Protein 3H8K (pdb70)

CATH classification: 3.10.110.10

Foldseek 3Di:
DDPALVQLVVQVVVCVVPPDPQKDKAAPDNVDRQKMKMWGAQPPPALLHGAIWIKIWGHDPPPPLAATWIFTPAQDQAQQAARRRTGHAQQNAHDDDDCLQFDDSDRHHDNVADPVRVRVVVSVCRRPRDNRNRNPVVSVVCVVPPVVVNSVVSVVSRCVSVVD/DDPVVVVVVVVVVVVVVVVVVVVVVVVD

Organism: Homo sapiens (NCBI:txid9606)

GO terms:
  GO:1904153 negative regulation of retrograde protein transport, ER to cytosol (P, IMP)
  GO:0061631 ubiquitin conjugating enzyme activity (F, IDA)
  GO:0036503 ERAD pathway (P, IMP)
  GO:0006511 ubiquitin-dependent protein catabolic process (P, TAS)
  GO:0005829 cytosol (C, TAS)
  GO:0005515 protein binding (F, IPI)
  GO:0004842 ubiquitin-protein transferase activity (F, IDA)
  GO:0005783 endoplasmic reticulum (C, IDA)
  GO:0005811 lipid droplet (C, IDA)
  GO:0070936 protein K48-linked ubiquitination (P, IDA)
  GO:0035458 cellular response to interferon-beta (P, IMP)
  GO:0005829 cytosol (C, HDA)

Radius of gyration: 16.76 Å; Cα contacts (8 Å, |Δi|>4): 329; chains: 2; bounding box: 36×49×41 Å

Nearest PDB structures (foldseek):
  8t0s-assembly1_A  TM=9.555E-01  e=1.326E-30  Homo sapiens
  3fsh-assembly2_B  TM=9.539E-01  e=2.328E-29  Mus musculus
  2cyx-assembly1_A  TM=9.543E-01  e=8.238E-28  Homo sapiens
  6op8-assembly1_A  TM=9.574E-01  e=1.318E-23  Schizosaccharomyces pombe 972h-
  5knl-assembly1_C  TM=9.295E-01  e=5.243E-21  Schizosaccharomyces pombe 972h-

InterPro domains:
  IPR000608 Ubiquitin-conjugating (UBC), catalytic core domain [PF00179] (8-158)
  IPR000608 Ubiquitin-conjugating (UBC), catalytic core domain [PS50127] (4-164)
  IPR016135 Ubiquitin-conjugating enzyme/RWD-like [G3DSA:3.10.110.10] (2-164)
  IPR016135 Ubiquitin-conjugating enzyme/RWD-like [SSF54495] (4-163)
  IPR023313 Ubiquitin-conjugating enzyme, active site [PS00183] (78-93)
  IPR050113 Ubiquitin-conjugating enzyme E2-like [PTHR24067] (4-159)

Solvent-accessible surface area: 10340 Å² total; per-residue (Å²): 90,51,97,5,54,128,63,0,92,58,21,4,142,97,14,27,113,98,62,15,160,15,1,1,5,0,1,89,69,31,153,66,11,48,58,0,60,1,12,0,23,0,29,89,122,33,29,0,33,6,0,7,0,47,2,33,0,34,13,37,157,66,0,12,125,27,17,4,163,5,103,3,74,32,101,25,33,1,0,0,3,67,119,76,6,111,9,14,5,19,14,23,37,45,89,45,163,80,85,123,55,24,126,105,114,8,104,42,4,38,62,111,22,22,0,69,93,0,0,83,43,0,26,56,11,0,31,118,7,72,84,46,23,29,9,17,88,92,0,16,112,45,40,163,96,58,97,109,77,0,76,129,42,0,114,88,5,2,66,116,25,1,67,111,167,55,36,82,67,52,51,144,68,19,92,102,66,44,81,84,23,49,119,88,0,76,133,72,32,118,125,173

B-factor: mean 34.21, std 16.1, range [10.88, 97.34]

Secondary structure (DSSP, 8-state):
--HHHHHHHHHHHHHHHSPPTTEEEEESSTT-TTEEEEEEEPPTTSTTTT-EEEEEEE--TTTTSSPPEEEE-S----TTB-TTSBB--GGGSPS-S---S--TT-----TT--HHHHHHHHHHHHHS---SS-SSHHHHHHHHH-HHHHHHHHHHHHHHHHT-/--HHHHHHHHHHHHHHHHHHHHHHHHH-

Sequence (192 aa):
AGTALKRLMAEYKQLTLNPPEGIVAGPMNEENFFEWEALIMGPEDTCFEFGVFPAILLSFPLDYPLSPPKMRFTCEMFHPNIYPDGRVCCISSIILHAPGDDPMGYESSAERWSPVQSVEKILLSVVSMLAEPNDDESGANVDASKMWRDDREQFYKIAKQIVQKSLGLWSADERQRMLVQRKDELLQQQARKRFLNNK

Structure (mmCIF, N/CA/C/O backbone):
data_3H8K
#
_entry.id   3H8K
#
_cell.length_a   48.92
_cell.length_b   60.15
_cell.length_c   61.64
_cell.angle_alpha   90.00
_cell.angle_beta   90.00
_cell.angle_gamma   90.00
#
_symmetry.space_group_name_H-M   'P 21 21 21'
#
loop_
_entity.id
_entity.type
_entity.pdbx_description
1 polymer 'Ubiquitin-conjugating enzyme E2 G2'
2 polymer 'Autocrine motility factor receptor, isoform 2'
3 water water
#
loop_
_atom_site.group_PDB
_atom_site.id
_atom_site.type_symbol
_atom_site.label_atom_id
_atom_site.label_alt_id
_atom_site.label_comp_id
_atom_site.label_asym_id
_atom_site.label_entity_id
_atom_site.label_seq_id
_atom_site.pdbx_PDB_ins_code
_atom_site.Cartn_x
_atom_site.Cartn_y
_atom_site.Cartn_z
_atom_site.occupancy
_atom_site.B_iso_or_equiv
_atom_site.auth_seq_id
_atom_site.auth_comp_id
_atom_site.auth_asym_id
_atom_site.auth_atom_id
_atom_site.pdbx_PDB_model_num
ATOM 1 N N . ALA A 1 1 ? 7.847 -14.725 -23.528 1.00 50.24 2 ALA A N 1
ATOM 2 C CA . ALA A 1 1 ? 8.906 -14.342 -22.601 1.00 43.57 2 ALA A CA 1
ATOM 3 C C . ALA A 1 1 ? 9.050 -15.366 -21.479 1.00 43.45 2 ALA A C 1
ATOM 4 O O . ALA A 1 1 ? 8.056 -15.874 -20.954 1.00 40.02 2 ALA A O 1
ATOM 6 N N . GLY A 1 2 ? 10.292 -15.667 -21.115 1.00 42.54 3 GLY A N 1
ATOM 7 C CA . GLY A 1 2 ? 10.551 -16.579 -20.015 1.00 43.49 3 GLY A CA 1
ATOM 8 C C . GLY A 1 2 ? 10.099 -15.998 -18.689 1.00 33.45 3 GLY A C 1
ATOM 9 O O . GLY A 1 2 ? 9.678 -14.843 -18.614 1.00 28.21 3 GLY A O 1
ATOM 10 N N . THR A 1 3 ? 10.182 -16.801 -17.634 1.00 37.36 4 THR A N 1
ATOM 11 C CA . THR A 1 3 ? 9.787 -16.345 -16.309 1.00 36.27 4 THR A CA 1
ATOM 12 C C . THR A 1 3 ? 10.612 -15.128 -15.894 1.00 28.40 4 THR A C 1
ATOM 13 O O . THR A 1 3 ? 10.074 -14.151 -15.363 1.00 30.96 4 THR A O 1
ATOM 17 N N . ALA A 1 4 ? 11.916 -15.187 -16.158 1.00 24.48 5 ALA A N 1
ATOM 18 C CA . ALA A 1 4 ? 12.837 -14.119 -15.774 1.00 25.30 5 ALA A CA 1
ATOM 19 C C . ALA A 1 4 ? 12.443 -12.781 -16.383 1.00 21.70 5 ALA A C 1
ATOM 20 O O . ALA A 1 4 ? 12.337 -11.780 -15.676 1.00 24.57 5 ALA A O 1
ATOM 22 N N . LEU A 1 5 ? 12.224 -12.771 -17.699 1.00 28.26 6 LEU A N 1
ATOM 23 C CA . LEU A 1 5 ? 11.851 -11.555 -18.413 1.00 25.84 6 LEU A CA 1
ATOM 24 C C . LEU A 1 5 ? 10.558 -10.971 -17.852 1.00 30.32 6 LEU A C 1
ATOM 25 O O . LEU A 1 5 ? 10.468 -9.769 -17.589 1.00 22.86 6 LEU A O 1
ATOM 30 N N . LYS A 1 6 ? 9.566 -11.835 -17.659 1.00 30.72 7 LYS A N 1
ATOM 31 C CA . LYS A 1 6 ? 8.282 -11.422 -17.104 1.00 31.29 7 LYS A CA 1
ATOM 32 C C . LYS A 1 6 ? 8.461 -10.718 -15.760 1.00 22.72 7 LYS A C 1
ATOM 33 O O . LYS A 1 6 ? 7.993 -9.595 -15.570 1.00 24.80 7 LYS A O 1
ATOM 39 N N . ARG A 1 7 ? 9.147 -11.374 -14.832 1.00 27.51 8 ARG A N 1
ATOM 40 C CA . ARG A 1 7 ? 9.350 -10.803 -13.507 1.00 24.93 8 ARG A CA 1
ATOM 41 C C . ARG A 1 7 ? 10.085 -9.466 -13.561 1.00 21.77 8 ARG A C 1
ATOM 42 O O . ARG A 1 7 ? 9.738 -8.529 -12.847 1.00 24.42 8 ARG A O 1
ATOM 50 N N . LEU A 1 8 ? 11.111 -9.392 -14.397 1.00 18.70 9 LEU A N 1
ATOM 51 C CA . LEU A 1 8 ? 11.956 -8.201 -14.478 1.00 18.38 9 LEU A CA 1
ATOM 52 C C . LEU A 1 8 ? 11.243 -6.997 -15.093 1.00 26.43 9 LEU A C 1
ATOM 53 O O . LEU A 1 8 ? 11.432 -5.866 -14.644 1.00 24.90 9 LEU A O 1
ATOM 58 N N . MET A 1 9 ? 10.416 -7.238 -16.110 1.00 18.20 10 MET A N 1
ATOM 59 C CA . MET A 1 9 ? 9.576 -6.187 -16.658 1.00 20.83 10 MET A CA 1
ATOM 60 C C . MET A 1 9 ? 8.569 -5.717 -15.609 1.00 21.93 10 MET A C 1
ATOM 61 O O . MET A 1 9 ? 8.315 -4.520 -15.471 1.00 23.61 10 MET A O 1
ATOM 66 N N . ALA A 1 10 ? 8.001 -6.666 -14.869 1.00 24.18 11 ALA A N 1
ATOM 67 C CA . ALA A 1 10 ? 7.047 -6.342 -13.816 1.00 27.94 11 ALA A CA 1
ATOM 68 C C . ALA A 1 10 ? 7.700 -5.456 -12.759 1.00 33.88 11 ALA A C 1
ATOM 69 O O . ALA A 1 10 ? 7.146 -4.431 -12.376 1.00 29.69 11 ALA A O 1
ATOM 71 N N . GLU A 1 11 ? 8.879 -5.855 -12.294 1.00 32.50 12 GLU A N 1
ATOM 72 C CA . GLU A 1 11 ? 9.587 -5.075 -11.281 1.00 28.14 12 GLU A CA 1
ATOM 73 C C . GLU A 1 11 ? 9.899 -3.673 -11.773 1.00 24.70 12 GLU A C 1
ATOM 74 O O . GLU A 1 11 ? 9.678 -2.694 -11.058 1.00 31.65 12 GLU A O 1
ATOM 80 N N . TYR A 1 12 ? 10.409 -3.570 -12.995 1.00 21.58 13 TYR A N 1
ATOM 81 C CA . TYR A 1 12 ? 10.766 -2.275 -13.560 1.00 22.89 13 TYR A CA 1
ATOM 82 C C . TYR A 1 12 ? 9.559 -1.353 -13.690 1.00 34.38 13 TYR A C 1
ATOM 83 O O . TYR A 1 12 ? 9.646 -0.171 -13.377 1.00 28.83 13 TYR A O 1
ATOM 92 N N . LYS A 1 13 ? 8.431 -1.894 -14.137 1.00 36.60 14 LYS A N 1
ATOM 93 C CA . LYS A 1 13 ? 7.216 -1.094 -14.225 1.00 37.94 14 LYS A CA 1
ATOM 94 C C . LYS A 1 13 ? 6.889 -0.463 -12.870 1.00 32.91 14 LYS A C 1
ATOM 95 O O . LYS A 1 13 ? 6.619 0.740 -12.776 1.00 32.93 14 LYS A O 1
ATOM 101 N N . GLN A 1 14 ? 6.926 -1.272 -11.818 1.00 31.93 15 GLN A N 1
ATOM 102 C CA . GLN A 1 14 ? 6.625 -0.766 -10.488 1.00 39.17 15 GLN A CA 1
ATOM 103 C C . GLN A 1 14 ? 7.612 0.325 -10.066 1.00 35.88 15 GLN A C 1
ATOM 104 O O . GLN A 1 14 ? 7.235 1.280 -9.386 1.00 33.27 15 GLN A O 1
ATOM 110 N N . LEU A 1 15 ? 8.868 0.183 -10.483 1.00 34.47 16 LEU A N 1
ATOM 111 C CA . LEU A 1 15 ? 9.901 1.166 -10.162 1.00 32.25 16 LEU A CA 1
ATOM 112 C C . LEU A 1 15 ? 9.704 2.485 -10.904 1.00 32.30 16 LEU A C 1
ATOM 113 O O . LEU A 1 15 ? 9.958 3.558 -10.359 1.00 32.89 16 LEU A O 1
ATOM 118 N N . THR A 1 16 ? 9.267 2.410 -12.154 1.00 31.49 17 THR A N 1
ATOM 119 C CA . THR A 1 16 ? 9.051 3.619 -12.936 1.00 38.25 17 THR A CA 1
ATOM 120 C C . THR A 1 16 ? 7.779 4.307 -12.450 1.00 38.04 17 THR A C 1
ATOM 121 O O . THR A 1 16 ? 7.701 5.536 -12.401 1.00 38.30 17 THR A O 1
ATOM 125 N N . LEU A 1 17 ? 6.793 3.497 -12.076 1.00 40.76 18 LEU A N 1
ATOM 126 C CA . LEU A 1 17 ? 5.510 4.002 -11.597 1.00 47.50 18 LEU A CA 1
ATOM 127 C C . LEU A 1 17 ? 5.643 4.725 -10.267 1.00 39.73 18 LEU A C 1
ATOM 128 O O . LEU A 1 17 ? 5.082 5.803 -10.083 1.00 46.39 18 LEU A O 1
ATOM 133 N N . ASN A 1 18 ? 6.374 4.119 -9.336 1.00 44.70 19 ASN A N 1
ATOM 134 C CA . ASN A 1 18 ? 6.532 4.677 -8.000 1.00 44.89 19 ASN A CA 1
ATOM 135 C C . ASN A 1 18 ? 7.998 4.718 -7.586 1.00 42.51 19 ASN A C 1
ATOM 136 O O . ASN A 1 18 ? 8.438 3.921 -6.756 1.00 34.20 19 ASN A O 1
ATOM 141 N N . PRO A 1 19 ? 8.757 5.663 -8.161 1.00 38.46 20 PRO A N 1
ATOM 142 C CA . PRO A 1 19 ? 10.208 5.752 -7.973 1.00 39.30 20 PRO A CA 1
ATOM 143 C C . PRO A 1 19 ? 10.586 5.826 -6.500 1.00 44.04 20 PRO A C 1
ATOM 144 O O . PRO A 1 19 ? 10.062 6.672 -5.778 1.00 45.70 20 PRO A O 1
ATOM 148 N N . PRO A 1 20 ? 11.481 4.936 -6.052 1.00 41.63 21 PRO A N 1
ATOM 149 C CA . PRO A 1 20 ? 11.964 4.959 -4.667 1.00 31.96 21 PRO A CA 1
ATOM 150 C C . PRO A 1 20 ? 12.924 6.121 -4.428 1.00 28.39 21 PRO A C 1
ATOM 151 O O . PRO A 1 20 ? 13.751 6.430 -5.284 1.00 28.04 21 PRO A O 1
ATOM 155 N N . GLU A 1 21 ? 12.809 6.759 -3.270 1.00 32.67 22 GLU A N 1
ATOM 156 C CA . GLU A 1 21 ? 13.661 7.887 -2.914 1.00 33.78 22 GLU A CA 1
ATOM 157 C C . GLU A 1 21 ? 15.129 7.474 -2.788 1.00 25.56 22 GLU A C 1
ATOM 158 O O . GLU A 1 21 ? 15.458 6.526 -2.077 1.00 29.21 22 GLU A O 1
ATOM 164 N N . GLY A 1 22 ? 16.002 8.182 -3.500 1.00 25.85 23 GLY A N 1
ATOM 165 C CA . GLY A 1 22 ? 17.434 7.966 -3.403 1.00 24.17 23 GLY A CA 1
ATOM 166 C C . GLY A 1 22 ? 17.947 6.763 -4.174 1.00 25.00 23 GLY A C 1
ATOM 167 O O . GLY A 1 22 ? 19.124 6.429 -4.086 1.00 21.67 23 GLY A O 1
ATOM 168 N N . ILE A 1 23 ? 17.064 6.116 -4.929 1.00 20.11 24 ILE A N 1
ATOM 169 C CA . ILE A 1 23 ? 17.422 4.920 -5.693 1.00 18.57 24 ILE A CA 1
ATOM 170 C C . ILE A 1 23 ? 16.862 5.011 -7.124 1.00 21.89 24 ILE A C 1
ATOM 171 O O . ILE A 1 23 ? 15.663 5.235 -7.312 1.00 24.67 24 ILE A O 1
ATOM 176 N N . VAL A 1 24 ? 17.738 4.861 -8.118 1.00 19.17 25 VAL A N 1
ATOM 177 C CA . VAL A 1 24 ? 17.338 4.842 -9.532 1.00 21.27 25 VAL A CA 1
ATOM 178 C C . VAL A 1 24 ? 17.897 3.576 -10.169 1.00 25.25 25 VAL A C 1
ATOM 179 O O . VAL A 1 24 ? 19.103 3.336 -10.114 1.00 28.92 25 VAL A O 1
ATOM 183 N N . ALA A 1 25 ? 17.031 2.759 -10.763 1.00 17.50 26 ALA A N 1
ATOM 184 C CA . ALA A 1 25 ? 17.472 1.477 -11.298 1.00 14.40 26 ALA A CA 1
ATOM 185 C C . ALA A 1 25 ? 16.633 1.050 -12.489 1.00 18.42 26 ALA A C 1
ATOM 186 O O . ALA A 1 25 ? 15.422 1.248 -12.500 1.00 22.11 26 ALA A O 1
ATOM 188 N N . GLY A 1 26 ? 17.287 0.472 -13.490 1.00 21.39 27 GLY A N 1
ATOM 189 C CA . GLY A 1 26 ? 16.585 -0.075 -14.640 1.00 18.79 27 GLY A CA 1
ATOM 190 C C . GLY A 1 26 ? 17.526 -0.618 -15.693 1.00 19.99 27 GLY A C 1
ATOM 191 O O . GLY A 1 26 ? 18.733 -0.406 -15.612 1.00 20.18 27 GLY A O 1
ATOM 192 N N . PRO A 1 27 ? 16.974 -1.310 -16.711 1.00 18.26 28 PRO A N 1
ATOM 193 C CA . PRO A 1 27 ? 17.806 -1.867 -17.783 1.00 15.53 28 PRO A CA 1
ATOM 194 C C . PRO A 1 27 ? 18.543 -0.759 -18.511 1.00 28.27 28 PRO A C 1
ATOM 195 O O . PRO A 1 27 ? 17.948 0.285 -18.767 1.00 26.89 28 PRO A O 1
ATOM 199 N N . MET A 1 28 ? 19.809 -0.974 -18.843 1.00 33.51 29 MET A N 1
ATOM 200 C CA . MET A 1 28 ? 20.527 -0.010 -19.665 1.00 42.15 29 MET A CA 1
ATOM 201 C C . MET A 1 28 ? 19.821 0.123 -21.018 1.00 49.05 29 MET A C 1
ATOM 202 O O . MET A 1 28 ? 19.687 1.220 -21.559 1.00 54.91 29 MET A O 1
ATOM 207 N N . ASN A 1 29 ? 19.355 -1.008 -21.543 1.00 32.68 30 ASN A N 1
ATOM 208 C CA . ASN A 1 29 ? 18.623 -1.052 -22.802 1.00 24.21 30 ASN A CA 1
ATOM 209 C C . ASN A 1 29 ? 17.548 -2.129 -22.696 1.00 24.00 30 ASN A C 1
ATOM 210 O O . ASN A 1 29 ? 17.838 -3.259 -22.295 1.00 22.91 30 ASN A O 1
ATOM 215 N N . GLU A 1 30 ? 16.309 -1.786 -23.038 1.00 21.88 31 GLU A N 1
ATOM 216 C CA . GLU A 1 30 ? 15.194 -2.720 -22.861 1.00 29.80 31 GLU A CA 1
ATOM 217 C C . GLU A 1 30 ? 15.218 -3.948 -23.781 1.00 26.65 31 GLU A C 1
ATOM 218 O O . GLU A 1 30 ? 14.397 -4.855 -23.635 1.00 26.23 31 GLU A O 1
ATOM 224 N N . GLU A 1 31 ? 16.173 -3.994 -24.706 1.00 22.61 32 GLU A N 1
ATOM 225 C CA . GLU A 1 31 ? 16.361 -5.193 -25.512 1.00 23.78 32 GLU A CA 1
ATOM 226 C C . GLU A 1 31 ? 17.078 -6.278 -24.706 1.00 25.94 32 GLU A C 1
ATOM 227 O O . GLU A 1 31 ? 17.154 -7.426 -25.134 1.00 23.98 32 GLU A O 1
ATOM 233 N N . ASN A 1 32 ? 17.608 -5.905 -23.543 1.00 24.63 33 ASN A N 1
ATOM 234 C CA . ASN A 1 32 ? 18.240 -6.876 -22.649 1.00 24.76 33 ASN A CA 1
ATOM 235 C C . ASN A 1 32 ? 17.902 -6.575 -21.187 1.00 17.50 33 ASN A C 1
ATOM 236 O O . ASN A 1 32 ? 18.638 -5.861 -20.506 1.00 20.73 33 ASN A O 1
ATOM 241 N N . PHE A 1 33 ? 16.788 -7.114 -20.700 1.00 20.61 34 PHE A N 1
ATOM 242 C CA . PHE A 1 33 ? 16.390 -6.881 -19.312 1.00 26.90 34 PHE A CA 1
ATOM 243 C C . PHE A 1 33 ? 17.304 -7.555 -18.282 1.00 20.88 34 PHE A C 1
ATOM 244 O O . PHE A 1 33 ? 17.091 -7.408 -17.089 1.00 17.96 34 PHE A O 1
ATOM 252 N N . PHE A 1 34 ? 18.320 -8.282 -18.739 1.00 17.69 35 PHE A N 1
ATOM 253 C CA . PHE A 1 34 ? 19.190 -9.016 -17.814 1.00 16.44 35 PHE A CA 1
ATOM 254 C C . PHE A 1 34 ? 20.383 -8.195 -17.311 1.00 17.44 35 PHE A C 1
ATOM 255 O O . PHE A 1 34 ? 21.152 -8.652 -16.459 1.00 18.06 35 PHE A O 1
ATOM 263 N N . GLU A 1 35 ? 20.526 -6.977 -17.831 1.00 15.84 36 GLU A N 1
ATOM 264 C CA . GLU A 1 35 ? 21.608 -6.091 -17.405 1.00 15.56 36 GLU A CA 1
ATOM 265 C C . GLU A 1 35 ? 21.074 -4.723 -17.000 1.00 16.81 36 GLU A C 1
ATOM 266 O O . GLU A 1 35 ? 20.632 -3.941 -17.857 1.00 19.53 36 GLU A O 1
ATOM 272 N N . TRP A 1 36 ? 21.123 -4.424 -15.705 1.00 17.30 37 TRP A N 1
ATOM 273 C CA . TRP A 1 36 ? 20.654 -3.133 -15.212 1.00 20.54 37 TRP A CA 1
ATOM 274 C C . TRP A 1 36 ? 21.788 -2.267 -14.694 1.00 21.41 37 TRP A C 1
ATOM 275 O O . TRP A 1 36 ? 22.831 -2.773 -14.257 1.00 18.82 37 TRP A O 1
ATOM 286 N N . GLU A 1 37 ? 21.559 -0.961 -14.724 1.00 17.77 38 GLU A N 1
ATOM 287 C CA . GLU A 1 37 ? 22.393 -0.009 -13.995 1.00 17.94 38 GLU A CA 1
ATOM 288 C C . GLU A 1 37 ? 21.584 0.531 -12.831 1.00 18.33 38 GLU A C 1
ATOM 289 O O . GLU A 1 37 ? 20.401 0.825 -12.979 1.00 25.09 38 GLU A O 1
ATOM 295 N N . ALA A 1 38 ? 22.220 0.673 -11.675 1.00 16.12 39 ALA A N 1
ATOM 296 C CA . ALA A 1 38 ? 21.555 1.269 -10.527 1.00 18.46 39 ALA A CA 1
ATOM 297 C C . ALA A 1 3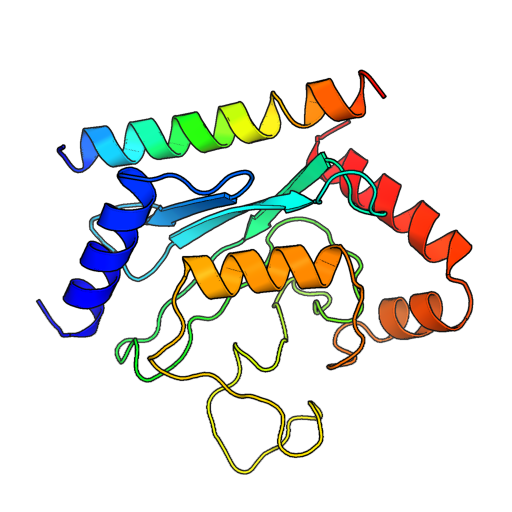8 ? 22.401 2.386 -9.931 1.00 21.65 39 ALA A C 1
ATOM 298 O O . ALA A 1 38 ? 23.627 2.340 -9.985 1.00 25.60 39 ALA A O 1
ATOM 300 N N . LEU A 1 39 ? 21.721 3.378 -9.368 1.00 14.20 40 LEU A N 1
ATOM 301 C CA . LEU A 1 39 ? 22.349 4.504 -8.691 1.00 19.38 40 LEU A CA 1
ATOM 302 C C . LEU A 1 39 ? 21.705 4.623 -7.331 1.00 19.82 40 LEU A C 1
ATOM 303 O O . LEU A 1 39 ? 20.480 4.671 -7.221 1.00 22.72 40 LEU A O 1
ATOM 308 N N . ILE A 1 40 ? 22.520 4.660 -6.284 1.00 21.20 41 ILE A N 1
ATOM 309 C CA . ILE A 1 40 ? 21.985 4.831 -4.952 1.00 18.56 41 ILE A CA 1
ATOM 310 C C . ILE A 1 40 ? 22.725 5.965 -4.237 1.00 19.59 41 ILE A C 1
ATOM 311 O O . ILE A 1 40 ? 23.931 6.156 -4.425 1.00 21.63 41 ILE A O 1
ATOM 316 N N . MET A 1 41 ? 21.989 6.732 -3.445 1.00 19.15 42 MET A N 1
ATOM 317 C CA . MET A 1 41 ? 22.603 7.809 -2.683 1.00 20.15 42 MET A CA 1
ATOM 318 C C . MET A 1 41 ? 22.824 7.387 -1.240 1.00 27.14 42 MET A C 1
ATOM 319 O O . MET A 1 41 ? 21.937 6.810 -0.606 1.00 26.78 42 MET A O 1
ATOM 324 N N . GLY A 1 42 ? 24.015 7.659 -0.724 1.00 27.11 43 GLY A N 1
ATOM 325 C CA . GLY A 1 42 ? 24.278 7.425 0.683 1.00 22.32 43 GLY A CA 1
ATOM 326 C C . GLY A 1 42 ? 23.292 8.225 1.519 1.00 23.63 43 GLY A C 1
ATOM 327 O O . GLY A 1 42 ? 23.100 9.417 1.285 1.00 25.15 43 GLY A O 1
ATOM 328 N N . PRO A 1 43 ? 22.660 7.572 2.503 1.00 22.31 44 PRO A N 1
ATOM 329 C CA . PRO A 1 43 ? 21.612 8.209 3.310 1.00 30.69 44 PRO A CA 1
ATOM 330 C C . PRO A 1 43 ? 22.139 9.374 4.147 1.00 30.00 44 PRO A C 1
ATOM 331 O O . PRO A 1 43 ? 23.237 9.286 4.699 1.00 27.38 44 PRO A O 1
ATOM 335 N N . GLU A 1 44 ? 21.345 10.436 4.237 1.00 22.23 45 GLU A N 1
ATOM 336 C CA . GLU A 1 44 ? 21.661 11.598 5.055 1.00 38.42 45 GLU A CA 1
ATOM 337 C C . GLU A 1 44 ? 21.967 11.211 6.501 1.00 30.85 45 GLU A C 1
ATOM 338 O O . GLU A 1 44 ? 21.395 10.259 7.035 1.00 30.36 45 GLU A O 1
ATOM 344 N N . ASP A 1 45 ? 22.878 11.957 7.117 1.00 29.05 46 ASP A N 1
ATOM 345 C CA . ASP A 1 45 ? 23.230 11.774 8.525 1.00 32.21 46 ASP A CA 1
ATOM 346 C C . ASP A 1 45 ? 23.965 10.460 8.797 1.00 36.63 46 ASP A C 1
ATOM 347 O O . ASP A 1 45 ? 23.968 9.962 9.918 1.00 26.84 46 ASP A O 1
ATOM 352 N N . THR A 1 46 ? 24.584 9.901 7.762 1.00 25.77 47 THR A N 1
ATOM 353 C CA . THR A 1 46 ? 25.444 8.739 7.924 1.00 25.54 47 THR A CA 1
ATOM 354 C C . THR A 1 46 ? 26.781 9.118 7.315 1.00 24.59 47 THR A C 1
ATOM 355 O O . THR A 1 46 ? 26.894 10.183 6.701 1.00 23.19 47 THR A O 1
ATOM 359 N N . CYS A 1 47 ? 27.795 8.273 7.471 1.00 24.68 48 CYS A N 1
ATOM 360 C CA . CYS A 1 47 ? 29.130 8.657 7.006 1.00 35.45 48 CYS A CA 1
ATOM 361 C C . CYS A 1 47 ? 29.277 8.709 5.479 1.00 22.35 48 CYS A C 1
ATOM 362 O O . CYS A 1 47 ? 30.207 9.327 4.967 1.00 23.01 48 CYS A O 1
ATOM 365 N N . PHE A 1 48 ? 28.361 8.062 4.763 1.00 19.68 49 PHE A N 1
ATOM 366 C CA . PHE A 1 48 ? 28.363 8.115 3.301 1.00 22.59 49 PHE A CA 1
ATOM 367 C C . PHE A 1 48 ? 27.314 9.083 2.754 1.00 25.99 49 PHE A C 1
ATOM 368 O O . PHE A 1 48 ? 26.954 9.004 1.572 1.00 20.18 49 PHE A O 1
ATOM 376 N N . GLU A 1 49 ? 26.830 9.996 3.600 1.00 19.67 50 GLU A N 1
ATOM 377 C CA . GLU A 1 49 ? 25.752 10.903 3.191 1.00 21.60 50 GLU A CA 1
ATOM 378 C C . GLU A 1 49 ? 26.041 11.672 1.894 1.00 21.71 50 GLU A C 1
ATOM 379 O O . GLU A 1 49 ? 27.083 12.309 1.755 1.00 19.73 50 GLU A O 1
ATOM 385 N N . PHE A 1 50 ? 25.106 11.575 0.950 1.00 19.37 51 PHE A N 1
ATOM 386 C CA . PHE A 1 50 ? 25.139 12.298 -0.334 1.00 23.44 51 PHE A CA 1
ATOM 387 C C . PHE A 1 50 ? 26.098 11.757 -1.384 1.00 23.42 51 PHE A C 1
ATOM 388 O O . PHE A 1 50 ? 26.234 12.345 -2.466 1.00 21.26 51 PHE A O 1
ATOM 396 N N . GLY A 1 51 ? 26.763 10.646 -1.080 1.00 21.06 52 GLY A N 1
ATOM 397 C CA . GLY A 1 51 ? 27.552 9.983 -2.098 1.00 19.61 52 GLY A CA 1
ATOM 398 C C . GLY A 1 51 ? 26.568 9.462 -3.129 1.00 15.91 52 GLY A C 1
ATOM 399 O O . GLY A 1 51 ? 25.409 9.228 -2.796 1.00 20.32 52 GLY A O 1
ATOM 400 N N . VAL A 1 52 ? 27.010 9.307 -4.370 1.00 15.80 53 VAL A N 1
ATOM 401 C CA . VAL A 1 52 ? 26.152 8.766 -5.438 1.00 14.23 53 VAL A CA 1
ATOM 402 C C . VAL A 1 52 ? 26.893 7.634 -6.101 1.00 12.80 53 VAL A C 1
ATOM 403 O O . VAL A 1 52 ? 27.908 7.850 -6.771 1.00 16.62 53 VAL A O 1
ATOM 407 N N . PHE A 1 53 ? 26.387 6.415 -5.918 1.00 16.25 54 PHE A N 1
ATOM 408 C CA . PHE A 1 53 ? 27.183 5.230 -6.182 1.00 11.53 54 PHE A CA 1
ATOM 409 C C . PHE A 1 53 ? 26.544 4.325 -7.217 1.00 14.54 54 PHE A C 1
ATOM 410 O O . PHE A 1 53 ? 25.521 3.701 -6.942 1.00 14.59 54 PHE A O 1
ATOM 418 N N . PRO A 1 54 ? 27.161 4.255 -8.404 1.00 19.20 55 PRO A N 1
ATOM 419 C CA . PRO A 1 54 ? 26.663 3.479 -9.549 1.00 16.32 55 PRO A CA 1
ATOM 420 C C . PRO A 1 54 ? 27.066 2.020 -9.452 1.00 18.77 55 PRO A C 1
ATOM 421 O O . PRO A 1 54 ? 28.170 1.710 -9.006 1.00 15.53 55 PRO A O 1
ATOM 425 N N . ALA A 1 55 ? 26.180 1.135 -9.899 1.00 17.65 56 ALA A N 1
ATOM 426 C CA . ALA A 1 55 ? 26.425 -0.298 -9.821 1.00 15.30 56 ALA A CA 1
ATOM 427 C C . ALA A 1 55 ? 25.788 -0.940 -11.031 1.00 15.22 56 ALA A C 1
ATOM 428 O O . ALA A 1 55 ? 24.848 -0.386 -11.607 1.00 17.32 56 ALA A O 1
ATOM 430 N N . ILE A 1 56 ? 26.329 -2.084 -11.433 1.00 15.90 57 ILE A N 1
ATOM 431 C CA . ILE A 1 56 ? 25.722 -2.902 -12.468 1.00 15.26 57 ILE A CA 1
ATOM 432 C C . ILE A 1 56 ? 25.065 -4.099 -11.805 1.00 15.32 57 ILE A C 1
ATOM 433 O O . ILE A 1 56 ? 25.645 -4.714 -10.901 1.00 18.33 57 ILE A O 1
ATOM 438 N N . LEU A 1 57 ? 23.846 -4.407 -12.225 1.00 14.24 58 LEU A N 1
ATOM 439 C CA A LEU A 1 57 ? 23.197 -5.633 -11.781 0.56 15.40 58 LEU A CA 1
ATOM 440 C CA B LEU A 1 57 ? 23.160 -5.616 -11.783 0.44 16.69 58 LEU A CA 1
ATOM 441 C C . LEU A 1 57 ? 23.004 -6.566 -12.963 1.00 17.81 58 LEU A C 1
ATOM 442 O O . LEU A 1 57 ? 22.391 -6.201 -13.969 1.00 19.38 58 LEU A O 1
ATOM 451 N N . SER A 1 58 ? 23.550 -7.770 -12.832 1.00 16.82 59 SER A N 1
ATOM 452 C CA . SER A 1 58 ? 23.456 -8.790 -13.869 1.00 17.18 59 S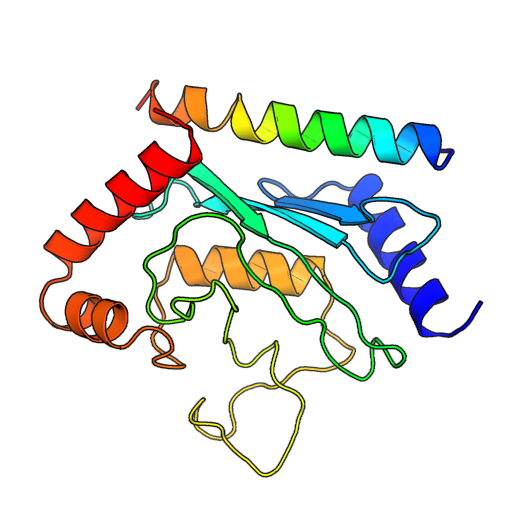ER A CA 1
ATOM 453 C C . SER A 1 58 ? 22.597 -9.943 -13.364 1.00 18.08 59 SER A C 1
ATOM 454 O O . SER A 1 58 ? 22.918 -10.572 -12.352 1.00 21.86 59 SER A O 1
ATOM 457 N N . PHE A 1 59 ? 21.500 -10.217 -14.064 1.00 13.53 60 PHE A N 1
ATOM 458 C CA . PHE A 1 59 ? 20.525 -11.199 -13.597 1.00 17.29 60 PHE A CA 1
ATOM 459 C C . PHE A 1 59 ? 20.732 -12.551 -14.270 1.00 18.89 60 PHE A C 1
ATOM 460 O O . PHE A 1 59 ? 21.067 -12.616 -15.456 1.00 18.21 60 PHE A O 1
ATOM 468 N N . PRO A 1 60 ? 20.541 -13.633 -13.507 1.00 17.58 61 PRO A N 1
ATOM 469 C CA . PRO A 1 60 ? 20.699 -15.001 -14.012 1.00 18.37 61 PRO A CA 1
ATOM 470 C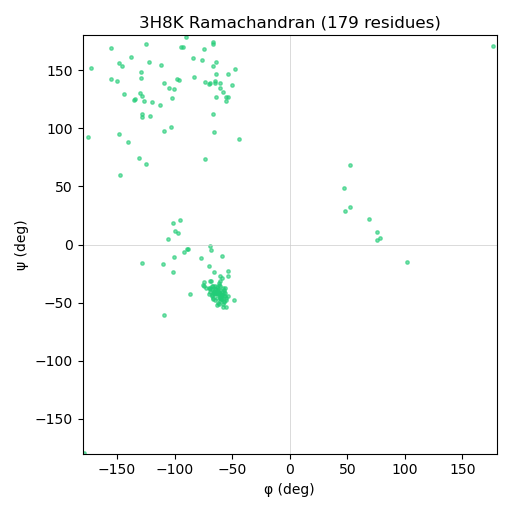 C . PRO A 1 60 ? 19.494 -15.378 -14.857 1.00 18.81 61 PRO A C 1
ATOM 471 O O . PRO A 1 60 ? 18.428 -14.781 -14.707 1.00 16.86 61 PRO A O 1
ATOM 475 N N . LEU A 1 61 ? 19.652 -16.372 -1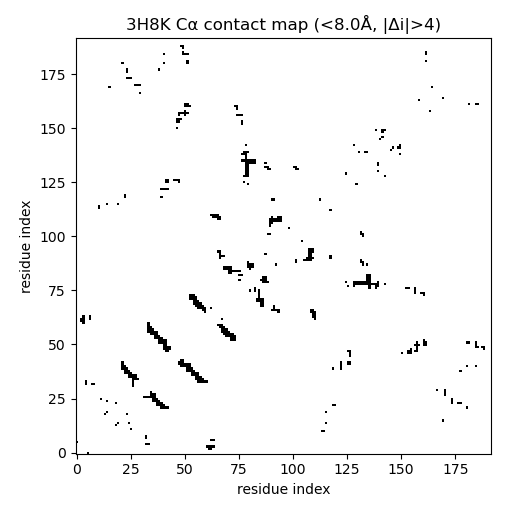5.721 1.00 19.54 62 LEU A N 1
ATOM 476 C CA . LEU A 1 61 ? 18.557 -16.800 -16.583 1.00 22.49 62 LEU A CA 1
ATOM 477 C C . LEU A 1 61 ? 17.360 -17.296 -15.772 1.00 21.86 62 LEU A C 1
ATOM 478 O O . LEU A 1 61 ? 16.217 -17.210 -16.223 1.00 26.05 62 LEU A O 1
ATOM 483 N N . ASP A 1 62 ? 17.619 -17.796 -14.568 1.00 17.37 63 ASP A N 1
ATOM 484 C CA . ASP A 1 62 ? 16.557 -18.400 -13.765 1.00 20.18 63 ASP A CA 1
ATOM 485 C C . ASP A 1 62 ? 15.926 -17.470 -12.722 1.00 26.16 63 ASP A C 1
ATOM 486 O O . ASP A 1 62 ? 15.162 -17.921 -11.877 1.00 25.51 63 ASP A O 1
ATOM 491 N N . TYR A 1 63 ? 16.244 -16.180 -12.788 1.00 24.50 64 TYR A N 1
ATOM 492 C CA . TYR A 1 63 ? 15.639 -15.184 -11.901 1.00 21.83 64 TYR A CA 1
ATOM 493 C C . TYR A 1 63 ? 14.124 -15.343 -11.936 1.00 23.70 64 TYR A C 1
ATOM 494 O O . TYR A 1 63 ? 13.548 -15.515 -13.010 1.00 25.74 64 TYR A O 1
ATOM 503 N N . PRO A 1 64 ? 13.457 -15.266 -10.768 1.00 27.57 65 PRO A N 1
ATOM 504 C CA . PRO A 1 64 ? 13.960 -14.883 -9.442 1.00 23.99 65 PRO A CA 1
ATOM 505 C C . PRO A 1 64 ? 14.374 -16.043 -8.530 1.00 28.29 65 PRO A C 1
ATOM 506 O O . PRO A 1 64 ? 14.419 -15.852 -7.304 1.00 25.94 65 PRO A O 1
ATOM 510 N N . LEU A 1 65 ? 14.661 -17.213 -9.097 1.00 27.18 66 LEU A N 1
ATOM 511 C CA . LEU A 1 65 ? 15.099 -18.356 -8.302 1.00 27.47 66 LEU A CA 1
ATOM 512 C C . LEU A 1 65 ? 16.494 -18.122 -7.743 1.00 35.40 66 LEU A C 1
ATOM 513 O O . LEU A 1 65 ? 16.838 -18.607 -6.664 1.00 36.49 66 LEU A O 1
ATOM 518 N N . SER A 1 66 ? 17.298 -17.384 -8.493 1.00 26.71 67 SER A N 1
ATOM 519 C CA . SER A 1 66 ? 18.648 -17.048 -8.072 1.00 23.93 67 SER A CA 1
ATOM 520 C C . SER A 1 66 ? 18.762 -15.527 -8.055 1.00 19.22 67 SER A C 1
ATOM 521 O O . SER A 1 66 ? 17.989 -14.845 -8.722 1.00 19.96 67 SER A O 1
ATOM 524 N N . PRO A 1 67 ? 19.718 -14.993 -7.280 1.00 24.83 68 PRO A N 1
ATOM 525 C CA . PRO A 1 67 ? 19.880 -13.545 -7.119 1.00 21.38 68 PRO A CA 1
ATOM 526 C C . PRO A 1 67 ? 20.700 -12.961 -8.256 1.00 18.13 68 PRO A C 1
ATOM 527 O O . PRO A 1 67 ? 21.439 -13.707 -8.901 1.00 21.24 68 PRO A O 1
ATOM 531 N N . PRO A 1 68 ? 20.599 -11.643 -8.484 1.00 20.48 69 PRO A N 1
ATOM 532 C CA . PRO A 1 68 ? 21.485 -11.004 -9.453 1.00 19.25 69 PRO A CA 1
ATOM 533 C C . PRO A 1 68 ? 22.870 -10.890 -8.852 1.00 19.92 69 PRO A C 1
ATOM 534 O O . PRO A 1 68 ? 23.043 -11.126 -7.649 1.00 20.42 69 PRO A O 1
ATOM 538 N N . LYS A 1 69 ? 23.848 -10.559 -9.685 1.00 17.86 70 LYS A N 1
ATOM 539 C CA . LYS A 1 69 ? 25.151 -10.142 -9.200 1.00 19.41 70 LYS A CA 1
ATOM 540 C C . LYS A 1 69 ? 25.088 -8.625 -9.208 1.00 19.05 70 LYS A C 1
ATOM 541 O O . LYS A 1 69 ? 24.513 -8.034 -10.115 1.00 21.11 70 LYS A O 1
ATOM 547 N N . MET A 1 70 ? 25.670 -7.991 -8.205 1.00 13.86 71 MET A N 1
ATOM 548 C CA . MET A 1 70 ? 25.713 -6.540 -8.182 1.00 15.28 71 MET A CA 1
ATOM 549 C C . MET A 1 70 ? 27.129 -6.084 -7.920 1.00 18.17 71 MET A C 1
ATOM 550 O O . MET A 1 70 ? 27.779 -6.566 -6.983 1.00 21.85 71 MET A O 1
ATOM 555 N N . ARG A 1 71 ? 27.606 -5.160 -8.752 1.00 16.79 72 ARG A N 1
ATOM 556 C CA . ARG A 1 71 ? 28.961 -4.647 -8.615 1.00 26.06 72 ARG A CA 1
ATOM 557 C C . ARG A 1 71 ? 28.981 -3.121 -8.749 1.00 17.66 72 ARG A C 1
ATOM 558 O O . ARG A 1 71 ? 28.529 -2.580 -9.758 1.00 15.46 72 ARG A O 1
ATOM 566 N N . PHE A 1 72 ? 29.516 -2.432 -7.745 1.00 15.00 73 PHE A N 1
ATOM 567 C CA . PHE A 1 72 ? 29.757 -0.998 -7.873 1.00 12.81 73 PHE A CA 1
ATOM 568 C C . PHE A 1 72 ? 30.878 -0.724 -8.876 1.00 16.90 73 PHE A C 1
ATOM 569 O O . PHE A 1 72 ? 31.887 -1.435 -8.906 1.00 18.35 73 PHE A O 1
ATOM 577 N N . THR A 1 73 ? 30.690 0.306 -9.692 1.00 17.90 74 THR A N 1
ATOM 578 C CA . THR A 1 73 ? 31.681 0.679 -10.696 1.00 21.74 74 THR A CA 1
ATOM 579 C C . THR A 1 73 ? 32.536 1.865 -10.231 1.00 27.79 74 THR A C 1
ATOM 580 O O . THR A 1 73 ? 33.553 2.187 -10.837 1.00 39.54 74 THR A O 1
ATOM 584 N N . CYS A 1 74 ? 32.119 2.501 -9.145 1.00 23.40 75 CYS A N 1
ATOM 585 C CA . CYS A 1 74 ? 32.871 3.607 -8.556 1.00 26.62 75 CYS A CA 1
ATOM 586 C C . CYS A 1 74 ? 33.778 3.083 -7.450 1.00 25.32 75 CYS A C 1
ATOM 587 O O . CYS A 1 74 ? 33.656 1.928 -7.038 1.00 23.86 75 CYS A O 1
ATOM 590 N N . GLU A 1 75 ? 34.680 3.930 -6.962 1.00 21.18 76 GLU A N 1
ATOM 591 C CA . GLU A 1 75 ? 35.519 3.543 -5.829 1.00 30.01 76 GLU A CA 1
ATOM 592 C C . GLU A 1 75 ? 34.683 3.458 -4.550 1.00 21.78 76 GLU A C 1
ATOM 593 O O . GLU A 1 75 ? 33.825 4.303 -4.304 1.00 21.32 76 GLU A O 1
ATOM 599 N N . MET A 1 76 ? 34.928 2.424 -3.748 1.00 23.70 77 MET A N 1
ATOM 600 C CA . MET A 1 76 ? 34.219 2.245 -2.488 1.00 20.46 77 MET A CA 1
ATOM 601 C C . MET A 1 76 ? 35.187 1.797 -1.406 1.00 20.60 77 MET A C 1
ATOM 602 O O . MET A 1 76 ? 36.273 1.310 -1.697 1.00 22.35 77 MET A O 1
ATOM 607 N N . PHE A 1 77 ? 34.775 1.964 -0.160 1.00 19.76 78 PHE A N 1
ATOM 608 C CA . PHE A 1 77 ? 35.561 1.505 0.978 1.00 19.31 78 PHE A CA 1
ATOM 609 C C . PHE A 1 77 ? 34.594 1.117 2.078 1.00 17.85 78 PHE A C 1
ATOM 610 O O . PHE A 1 77 ? 34.141 1.958 2.849 1.00 18.52 78 PHE A O 1
ATOM 618 N N . HIS A 1 78 ? 34.279 -0.173 2.128 1.00 23.61 79 HIS A N 1
ATOM 619 C CA . HIS A 1 78 ? 33.225 -0.682 2.992 1.00 22.30 79 HIS A CA 1
ATOM 620 C C . HIS A 1 78 ? 33.504 -2.149 3.298 1.00 17.78 79 HIS A C 1
ATOM 621 O O . HIS A 1 78 ? 33.958 -2.890 2.424 1.00 17.77 79 HIS A O 1
ATOM 628 N N . PRO A 1 79 ? 33.220 -2.583 4.535 1.00 20.83 80 PRO A N 1
ATOM 629 C CA . PRO A 1 79 ? 33.515 -3.973 4.908 1.00 21.92 80 PRO A CA 1
ATOM 630 C C . PRO A 1 79 ? 32.806 -5.026 4.046 1.00 23.22 80 PRO A C 1
ATOM 631 O O . PRO A 1 79 ? 33.334 -6.123 3.877 1.00 27.51 80 PRO A O 1
ATOM 635 N N . ASN A 1 80 ? 31.632 -4.706 3.509 1.00 18.25 81 ASN A N 1
ATOM 636 C CA . ASN A 1 80 ? 30.873 -5.679 2.720 1.00 16.97 81 ASN A CA 1
ATOM 637 C C . ASN A 1 80 ? 30.997 -5.535 1.200 1.00 23.15 81 ASN A C 1
ATOM 638 O O . ASN A 1 80 ? 30.255 -6.166 0.435 1.00 23.25 81 ASN A O 1
ATOM 643 N N . ILE A 1 81 ? 31.938 -4.716 0.756 1.00 18.70 82 ILE A N 1
ATOM 644 C CA . ILE A 1 81 ? 32.172 -4.575 -0.673 1.00 18.71 82 ILE A CA 1
ATOM 645 C C . ILE A 1 81 ? 33.592 -4.984 -1.003 1.00 20.54 82 ILE A C 1
ATOM 646 O O . ILE A 1 81 ? 34.533 -4.427 -0.452 1.00 25.43 82 ILE A O 1
ATOM 651 N N . TYR A 1 82 ? 33.751 -5.959 -1.895 1.00 19.45 83 TYR A N 1
ATOM 652 C CA . TYR A 1 82 ? 35.086 -6.375 -2.321 1.00 27.03 83 TYR A CA 1
ATOM 653 C C . TYR A 1 82 ? 35.805 -5.270 -3.046 1.00 27.69 83 TYR A C 1
ATOM 654 O O . TYR A 1 82 ? 35.171 -4.367 -3.590 1.00 29.33 83 TYR A O 1
ATOM 663 N N . PRO A 1 83 ? 37.141 -5.347 -3.064 1.00 35.43 84 PRO A N 1
ATOM 664 C CA . PRO A 1 83 ? 37.982 -4.381 -3.769 1.00 40.69 84 PRO A CA 1
ATOM 665 C C . PRO A 1 83 ? 37.583 -4.236 -5.238 1.00 35.42 84 PRO A C 1
ATOM 666 O O . PRO A 1 83 ? 37.872 -3.205 -5.836 1.00 41.75 84 PRO A O 1
ATOM 670 N N . ASP A 1 84 ? 36.926 -5.244 -5.805 1.00 37.52 85 ASP A N 1
ATOM 671 C CA . ASP A 1 84 ? 36.509 -5.177 -7.207 1.00 31.05 85 ASP A CA 1
ATOM 672 C C . ASP A 1 84 ? 35.127 -4.536 -7.390 1.00 30.82 85 ASP A C 1
ATOM 673 O O . ASP A 1 84 ? 34.666 -4.340 -8.515 1.00 25.99 85 ASP A O 1
ATOM 678 N N . GLY A 1 85 ? 34.472 -4.200 -6.284 1.00 26.83 86 GLY A N 1
ATOM 679 C CA . GLY A 1 85 ? 33.163 -3.573 -6.341 1.00 23.17 86 GLY A CA 1
ATOM 680 C C . GLY A 1 85 ? 31.992 -4.503 -6.070 1.00 22.26 86 GLY A C 1
ATOM 681 O O . GLY A 1 85 ? 30.880 -4.040 -5.808 1.00 22.05 86 GLY A O 1
ATOM 682 N N . ARG A 1 86 ? 32.234 -5.812 -6.110 1.00 18.74 87 ARG A N 1
ATOM 683 C CA . ARG A 1 86 ? 31.173 -6.791 -5.876 1.00 18.28 87 ARG A CA 1
ATOM 684 C C . ARG A 1 86 ? 30.568 -6.643 -4.483 1.00 17.85 87 ARG A C 1
ATOM 685 O O . ARG A 1 86 ? 31.289 -6.512 -3.491 1.00 19.67 87 ARG A O 1
ATOM 693 N N . VAL A 1 87 ? 29.244 -6.669 -4.413 1.00 13.45 88 VAL A N 1
ATOM 694 C CA . VAL A 1 87 ? 28.553 -6.476 -3.149 1.00 16.48 88 VAL A CA 1
ATOM 695 C C . VAL A 1 87 ? 28.306 -7.844 -2.533 1.00 24.83 88 VAL A C 1
ATOM 696 O O . VAL A 1 87 ? 27.666 -8.704 -3.145 1.00 22.00 88 VAL A O 1
ATOM 700 N N A CYS A 1 88 ? 28.838 -8.061 -1.338 0.79 19.91 89 CYS A N 1
ATOM 701 N N B CYS A 1 88 ? 28.789 -8.029 -1.312 0.21 22.35 89 CYS A N 1
ATOM 702 C CA A CYS A 1 88 ? 28.634 -9.337 -0.664 0.79 23.70 89 CYS A CA 1
ATOM 703 C CA B CYS A 1 88 ? 28.694 -9.313 -0.630 0.21 21.65 89 CYS A CA 1
ATOM 704 C C A CYS A 1 88 ? 27.813 -9.223 0.611 0.79 23.11 89 CYS A C 1
ATOM 705 C C B CYS A 1 88 ? 27.821 -9.240 0.624 0.21 23.65 89 CYS A C 1
ATOM 706 O O A CYS A 1 88 ? 28.315 -8.895 1.686 0.79 25.87 89 CYS A O 1
ATOM 707 O O B CYS A 1 88 ? 28.308 -8.960 1.717 0.21 25.45 89 CYS A O 1
ATOM 712 N N . ILE A 1 89 ? 26.528 -9.497 0.454 1.00 21.26 90 ILE A N 1
ATOM 713 C CA . ILE A 1 89 ? 25.592 -9.512 1.563 1.00 25.31 90 ILE A CA 1
ATOM 714 C C . ILE A 1 89 ? 24.747 -10.777 1.461 1.00 27.93 90 ILE A C 1
ATOM 715 O O . ILE A 1 89 ? 24.543 -11.312 0.374 1.00 21.89 90 ILE A O 1
ATOM 720 N N . SER A 1 90 ? 24.271 -11.266 2.599 1.00 25.73 91 SER A N 1
ATOM 721 C CA A SER A 1 90 ? 23.572 -12.546 2.641 0.67 27.12 91 SER A CA 1
ATOM 722 C CA B SER A 1 90 ? 23.573 -12.545 2.641 0.33 27.20 91 SER A CA 1
ATOM 723 C C . SER A 1 90 ? 22.412 -12.643 1.650 1.00 25.97 91 SER A C 1
ATOM 724 O O . SER A 1 90 ? 22.173 -13.708 1.072 1.00 35.07 91 SER A O 1
ATOM 729 N N . ILE A 1 91 ? 21.701 -11.538 1.453 1.00 27.07 92 ILE A N 1
ATOM 730 C CA A ILE A 1 91 ? 20.527 -11.494 0.585 0.75 34.60 92 ILE A CA 1
ATOM 731 C CA B ILE A 1 91 ? 20.525 -11.537 0.587 0.25 33.54 92 ILE A CA 1
ATOM 732 C C . ILE A 1 91 ? 20.875 -11.697 -0.892 1.00 33.91 92 ILE A C 1
ATOM 733 O O . ILE A 1 91 ? 19.991 -11.898 -1.727 1.00 31.41 92 ILE A O 1
ATOM 742 N N . LEU A 1 92 ? 22.161 -11.611 -1.216 1.00 21.12 93 LEU A N 1
ATOM 743 C CA . LEU A 1 92 ? 22.611 -11.810 -2.594 1.00 22.14 93 LEU A CA 1
ATOM 744 C C . LEU A 1 92 ? 23.293 -13.162 -2.756 1.00 29.71 93 LEU A C 1
ATOM 745 O O . LEU A 1 92 ? 23.811 -13.488 -3.825 1.00 24.17 93 LEU A O 1
ATOM 750 N N . HIS A 1 93 ? 23.289 -13.954 -1.687 1.00 29.98 94 HIS A N 1
ATOM 751 C CA . HIS A 1 93 ? 23.886 -15.281 -1.741 1.00 31.28 94 HIS A CA 1
ATOM 752 C C . HIS A 1 93 ? 22.820 -16.358 -1.881 1.00 33.85 94 HIS A C 1
ATOM 753 O O . HIS A 1 93 ? 21.881 -16.423 -1.081 1.00 36.66 94 HIS A O 1
ATOM 760 N N . ALA A 1 94 ? 22.974 -17.204 -2.898 1.00 40.55 95 ALA A N 1
ATOM 761 C CA . ALA A 1 94 ? 22.041 -18.300 -3.138 1.00 43.71 95 ALA A CA 1
ATOM 762 C C . ALA A 1 94 ? 22.070 -19.311 -1.995 1.00 51.08 95 ALA A C 1
ATOM 763 O O . ALA A 1 94 ? 23.138 -19.631 -1.467 1.00 36.79 95 ALA A O 1
ATOM 765 N N . PRO A 1 95 ? 20.889 -19.810 -1.603 1.00 54.76 96 PRO A N 1
ATOM 766 C CA . PRO A 1 95 ? 20.811 -20.826 -0.548 1.00 57.45 96 PRO A CA 1
ATOM 767 C C . PRO A 1 95 ? 21.680 -22.023 -0.918 1.00 51.72 96 PRO A C 1
ATOM 768 O O . PRO A 1 95 ? 21.500 -22.595 -1.992 1.00 48.92 96 PRO A O 1
ATOM 772 N N . GLY A 1 96 ? 22.622 -22.384 -0.054 1.00 53.86 97 GLY A N 1
ATOM 773 C CA . GLY A 1 96 ? 23.518 -23.484 -0.356 1.00 66.66 97 GLY A CA 1
ATOM 774 C C . GLY A 1 96 ? 24.418 -23.898 0.791 1.00 77.02 97 GLY A C 1
ATOM 775 O O . GLY A 1 96 ? 24.760 -23.086 1.653 1.00 80.19 97 GLY A O 1
ATOM 776 N N . ASP A 1 97 ? 24.800 -25.174 0.791 1.00 78.96 98 ASP A N 1
ATOM 777 C CA . ASP A 1 97 ? 25.691 -25.721 1.809 1.00 79.27 98 ASP A CA 1
ATOM 778 C C . ASP A 1 97 ? 27.125 -25.249 1.589 1.00 82.63 98 ASP A C 1
ATOM 779 O O . ASP A 1 97 ? 27.988 -26.008 1.143 1.00 87.24 98 ASP A O 1
ATOM 784 N N . ASP A 1 98 ? 27.353 -23.978 1.897 1.00 80.67 99 ASP A N 1
ATOM 785 C CA . ASP A 1 98 ? 28.670 -23.362 1.838 1.00 77.87 99 ASP A CA 1
ATOM 786 C C . ASP A 1 98 ? 28.509 -21.945 2.375 1.00 75.87 99 ASP A C 1
ATOM 787 O O . ASP A 1 98 ? 28.169 -21.025 1.628 1.00 75.09 99 ASP A O 1
ATOM 792 N N . PRO A 1 99 ? 28.739 -21.773 3.685 1.00 73.37 100 PRO A N 1
ATOM 793 C CA . PRO A 1 99 ? 28.467 -20.510 4.378 1.00 65.24 100 PRO A CA 1
ATOM 794 C C . PRO A 1 99 ? 29.139 -19.321 3.704 1.00 61.90 100 PRO A C 1
ATOM 795 O O . PRO A 1 99 ? 28.644 -18.199 3.816 1.00 60.44 100 PRO A O 1
ATOM 799 N N . MET A 1 100 ? 30.244 -19.569 3.007 1.00 59.89 101 MET A N 1
ATOM 800 C CA . MET A 1 100 ? 31.037 -18.490 2.431 1.00 68.54 101 MET A CA 1
ATOM 801 C C . MET A 1 100 ? 31.257 -17.422 3.499 1.00 76.67 101 MET A C 1
ATOM 802 O O . MET A 1 100 ? 31.396 -16.236 3.195 1.00 83.70 101 MET A O 1
ATOM 807 N N . GLY A 1 101 ? 31.276 -17.858 4.755 1.00 74.87 102 GLY A N 1
ATOM 808 C CA . GLY A 1 101 ? 31.444 -16.956 5.880 1.00 77.16 102 GLY A CA 1
ATOM 809 C C . GLY A 1 101 ? 30.480 -15.784 5.881 1.00 74.50 102 GLY A C 1
ATOM 810 O O . GLY A 1 101 ? 30.889 -14.635 5.694 1.00 74.34 102 GLY A O 1
ATOM 811 N N . TYR A 1 102 ? 29.198 -16.070 6.096 1.00 71.91 103 TYR A N 1
ATOM 812 C CA . TYR A 1 102 ? 28.193 -15.015 6.209 1.00 71.49 103 TYR A CA 1
ATOM 813 C C . TYR A 1 102 ? 27.667 -14.839 7.634 1.00 78.55 103 TYR A C 1
ATOM 814 O O . TYR A 1 102 ? 27.816 -13.766 8.228 1.00 81.50 103 TYR A O 1
ATOM 823 N N . GLU A 1 103 ? 27.057 -15.888 8.178 1.00 76.99 104 GLU A N 1
ATOM 824 C CA . GLU A 1 103 ? 26.487 -15.814 9.520 1.00 80.59 104 GLU A CA 1
ATOM 825 C C . GLU A 1 103 ? 25.873 -17.142 9.956 1.00 83.43 104 GLU A C 1
ATOM 826 O O . GLU A 1 103 ? 25.903 -18.129 9.215 1.00 82.70 104 GLU A O 1
ATOM 832 N N . SER A 1 104 ? 25.322 -17.153 11.167 1.00 86.08 105 SER A N 1
ATOM 833 C CA . SER A 1 104 ? 24.617 -18.314 11.696 1.00 84.58 105 SER A CA 1
ATOM 834 C C . SER A 1 104 ? 23.350 -18.561 10.886 1.00 80.21 105 SER A C 1
ATOM 835 O O . SER A 1 104 ? 22.313 -17.939 11.136 1.00 76.33 105 SER A O 1
ATOM 838 N N . SER A 1 105 ? 23.442 -19.474 9.920 1.00 78.40 106 SER A N 1
ATOM 839 C CA . SER A 1 105 ? 22.349 -19.722 8.986 1.00 83.69 106 SER A CA 1
ATOM 840 C C . SER A 1 105 ? 21.820 -18.394 8.464 1.00 92.00 106 SER A C 1
ATOM 841 O O . SER A 1 105 ? 20.610 -18.153 8.458 1.00 97.34 106 SER A O 1
ATOM 844 N N . ALA A 1 106 ? 22.742 -17.533 8.035 1.00 89.06 107 ALA A N 1
ATOM 845 C CA . ALA A 1 106 ? 22.398 -16.203 7.548 1.00 79.23 107 ALA A CA 1
ATOM 846 C C . ALA A 1 106 ? 21.252 -16.251 6.549 1.00 59.81 107 ALA A C 1
ATOM 847 O O . ALA A 1 106 ? 21.069 -17.240 5.840 1.00 69.20 107 ALA A O 1
ATOM 849 N N . GLU A 1 107 ? 20.486 -15.168 6.509 1.00 45.13 108 GLU A N 1
ATOM 850 C CA . GLU A 1 107 ? 19.353 -15.030 5.604 1.00 44.16 108 GLU A CA 1
ATOM 851 C C . GLU A 1 107 ? 19.827 -14.977 4.145 1.00 37.68 108 GLU A C 1
ATOM 852 O O . GLU A 1 107 ? 20.465 -14.014 3.726 1.00 39.23 108 GLU A O 1
ATOM 858 N N . ARG A 1 108 ? 19.512 -16.014 3.373 1.00 42.28 109 ARG A N 1
ATOM 859 C CA . ARG A 1 108 ? 19.939 -16.083 1.975 1.00 35.39 109 ARG A CA 1
ATOM 860 C C . ARG A 1 108 ? 18.906 -15.457 1.036 1.00 42.51 109 ARG A C 1
ATOM 861 O O . ARG A 1 108 ? 17.861 -14.986 1.480 1.00 44.41 109 ARG A O 1
ATOM 869 N N . TRP A 1 109 ? 19.210 -15.448 -0.261 1.00 38.52 110 TRP A N 1
ATOM 870 C CA . TRP A 1 109 ? 18.272 -14.957 -1.270 1.00 29.58 110 TRP A CA 1
ATOM 871 C C . TRP A 1 109 ? 17.020 -15.830 -1.334 1.00 31.11 110 TRP A C 1
ATOM 872 O O . TRP A 1 109 ? 17.087 -17.037 -1.100 1.00 34.73 110 TRP A O 1
ATOM 883 N N . SER A 1 110 ? 15.883 -15.209 -1.632 1.00 27.82 111 SER A N 1
ATOM 884 C CA . SER A 1 110 ? 14.659 -15.937 -1.958 1.00 34.09 111 SER A CA 1
ATOM 885 C C . SER A 1 110 ? 13.853 -15.116 -2.954 1.00 25.80 111 SER A C 1
ATOM 886 O O . SER A 1 110 ? 14.030 -13.904 -3.037 1.00 32.05 111 SER A O 1
ATOM 889 N N . PRO A 1 111 ? 12.981 -15.773 -3.733 1.00 31.37 112 PRO A N 1
ATOM 890 C CA . PRO A 1 111 ? 12.159 -15.063 -4.720 1.00 38.79 112 PRO A CA 1
ATOM 891 C C . PRO A 1 111 ? 11.270 -13.985 -4.099 1.00 35.20 112 PRO A C 1
ATOM 892 O O . PRO A 1 111 ? 10.668 -13.188 -4.826 1.00 26.38 112 PRO A O 1
ATOM 896 N N . VAL A 1 112 ? 11.189 -13.967 -2.771 1.00 32.45 113 VAL A N 1
ATOM 897 C CA . VAL A 1 112 ? 10.434 -12.942 -2.063 1.00 32.13 113 VAL A CA 1
ATOM 898 C C . VAL A 1 112 ? 11.103 -11.578 -2.209 1.00 33.00 113 VAL A C 1
ATOM 899 O O . VAL A 1 112 ? 10.437 -10.542 -2.234 1.00 33.95 113 VAL A O 1
ATOM 903 N N . GLN A 1 113 ? 12.427 -11.592 -2.317 1.00 36.23 114 GLN A N 1
ATOM 904 C CA . GLN A 1 113 ? 13.198 -10.370 -2.509 1.00 32.89 114 GLN A CA 1
ATOM 905 C C . GLN A 1 113 ? 12.914 -9.741 -3.871 1.00 22.69 114 GLN A C 1
ATOM 906 O O . GLN A 1 113 ? 12.232 -10.323 -4.715 1.00 30.85 114 GLN A O 1
ATOM 912 N N . SER A 1 114 ? 13.439 -8.545 -4.083 1.00 26.66 115 SER A N 1
ATOM 913 C CA . SER A 1 114 ? 13.236 -7.827 -5.334 1.00 27.33 115 SER A CA 1
ATOM 914 C C . SER A 1 114 ? 14.395 -6.860 -5.522 1.00 20.00 115 SER A C 1
ATOM 915 O O . SER A 1 114 ? 15.193 -6.659 -4.605 1.00 18.25 115 SER A O 1
ATOM 918 N N . VAL A 1 115 ? 14.501 -6.272 -6.706 1.00 21.46 116 VAL A N 1
ATOM 919 C CA . VAL A 1 115 ? 15.563 -5.301 -6.955 1.00 21.02 116 VAL A CA 1
ATOM 920 C C . VAL A 1 115 ? 15.450 -4.132 -5.976 1.00 21.06 116 VAL A C 1
ATOM 921 O O . VAL A 1 115 ? 16.437 -3.714 -5.369 1.00 20.59 116 VAL A O 1
ATOM 925 N N . GLU A 1 116 ? 14.239 -3.612 -5.812 1.00 22.78 117 GLU A N 1
ATOM 926 C CA . GLU A 1 116 ? 14.010 -2.543 -4.847 1.00 20.31 117 GLU A CA 1
ATOM 927 C C . GLU A 1 116 ? 14.524 -2.945 -3.468 1.00 18.11 117 GLU A C 1
ATOM 928 O O . GLU A 1 116 ? 15.172 -2.151 -2.786 1.00 18.24 117 GLU A O 1
ATOM 934 N N . LYS A 1 117 ? 14.241 -4.181 -3.061 1.00 17.38 118 LYS A N 1
ATOM 935 C CA . LYS A 1 117 ? 14.671 -4.652 -1.744 1.00 18.47 118 LYS A CA 1
ATOM 936 C C . LYS A 1 117 ? 16.180 -4.829 -1.635 1.00 18.02 118 LYS A C 1
ATOM 937 O O . LYS A 1 117 ? 16.770 -4.521 -0.600 1.00 17.51 118 LYS A O 1
ATOM 943 N N . ILE A 1 118 ? 16.804 -5.367 -2.681 1.00 16.48 119 ILE A N 1
ATOM 944 C CA . ILE A 1 118 ? 18.255 -5.453 -2.684 1.00 16.19 119 ILE A CA 1
ATOM 945 C C . ILE A 1 118 ? 18.864 -4.057 -2.508 1.00 15.39 119 ILE A C 1
ATOM 946 O O . ILE A 1 118 ? 19.749 -3.842 -1.679 1.00 16.82 119 ILE A O 1
ATOM 951 N N . LEU A 1 119 ? 18.377 -3.101 -3.285 1.00 15.52 120 LEU A N 1
ATOM 952 C CA . LEU A 1 119 ? 18.944 -1.758 -3.261 1.00 17.28 120 LEU A CA 1
ATOM 953 C C . LEU A 1 119 ? 18.693 -1.042 -1.933 1.00 19.58 120 LEU A C 1
ATOM 954 O O . LEU A 1 119 ? 19.568 -0.336 -1.426 1.00 18.24 120 LEU A O 1
ATOM 959 N N . LEU A 1 120 ? 17.515 -1.241 -1.349 1.00 16.97 121 LEU A N 1
ATOM 960 C CA . LEU A 1 120 ? 17.249 -0.653 -0.036 1.00 18.00 121 LEU A CA 1
ATOM 961 C C . LEU A 1 120 ? 18.163 -1.277 1.020 1.00 20.22 121 LEU A C 1
ATOM 962 O O . LEU A 1 120 ? 18.675 -0.583 1.905 1.00 18.02 121 LEU A O 1
ATOM 967 N N . SER A 1 121 ? 18.369 -2.587 0.920 1.00 16.94 122 SER A N 1
ATOM 968 C CA . SER A 1 121 ? 19.271 -3.279 1.827 1.00 14.24 122 SER A CA 1
ATOM 969 C C . SER A 1 121 ? 20.699 -2.763 1.688 1.00 17.44 122 SER A C 1
ATOM 970 O O . SER A 1 121 ? 21.403 -2.603 2.683 1.00 19.11 122 SER A O 1
ATOM 973 N N . VAL A 1 122 ? 21.127 -2.492 0.457 1.00 19.18 123 VAL A N 1
ATOM 974 C CA . VAL A 1 122 ? 22.463 -1.938 0.239 1.00 22.89 123 VAL A CA 1
ATOM 975 C C . VAL A 1 122 ? 22.563 -0.529 0.823 1.00 20.32 123 VAL A C 1
ATOM 976 O O . VAL A 1 122 ? 23.558 -0.177 1.466 1.00 23.64 123 VAL A O 1
ATOM 980 N N . VAL A 1 123 ? 21.521 0.272 0.632 1.00 16.62 124 VAL A N 1
ATOM 981 C CA . VAL A 1 123 ? 21.494 1.590 1.251 1.00 18.62 124 VAL A CA 1
ATOM 982 C C . VAL A 1 123 ? 21.641 1.454 2.767 1.00 20.98 124 VAL A C 1
ATOM 983 O O . VAL A 1 123 ? 22.419 2.186 3.386 1.00 20.12 124 VAL A O 1
ATOM 987 N N . SER A 1 124 ? 20.919 0.507 3.360 1.00 18.30 125 SER A N 1
ATOM 988 C CA . SER A 1 124 ? 21.020 0.276 4.806 1.00 22.14 125 SER A CA 1
ATOM 989 C C . SER A 1 124 ? 22.437 -0.134 5.196 1.00 22.77 125 SER A C 1
ATOM 990 O O . SER A 1 124 ? 22.978 0.323 6.208 1.00 21.66 125 SER A O 1
ATOM 993 N N . MET A 1 125 ? 23.024 -0.996 4.370 1.00 22.81 126 MET A N 1
ATOM 994 C CA . MET A 1 125 ? 24.373 -1.517 4.563 1.00 24.87 126 MET A CA 1
ATOM 995 C C . MET A 1 125 ? 25.403 -0.391 4.646 1.00 26.67 126 MET A C 1
ATOM 996 O O . MET A 1 125 ? 26.343 -0.450 5.447 1.00 25.32 126 MET A O 1
ATOM 1001 N N . LEU A 1 126 ? 25.225 0.634 3.817 1.00 23.63 127 LEU A N 1
ATOM 1002 C CA . LEU A 1 126 ? 26.104 1.798 3.828 1.00 25.57 127 LEU A CA 1
ATOM 1003 C C . LEU A 1 126 ? 25.947 2.561 5.133 1.00 37.11 127 LEU A C 1
ATOM 1004 O O . LEU A 1 126 ? 26.933 2.953 5.764 1.00 37.89 127 LEU A O 1
ATOM 1009 N N . ALA A 1 127 ? 24.693 2.780 5.517 1.00 37.97 128 ALA A N 1
ATOM 1010 C CA . ALA A 1 127 ? 24.365 3.545 6.711 1.00 48.62 128 ALA A CA 1
ATOM 1011 C C . ALA A 1 127 ? 24.864 2.800 7.932 1.0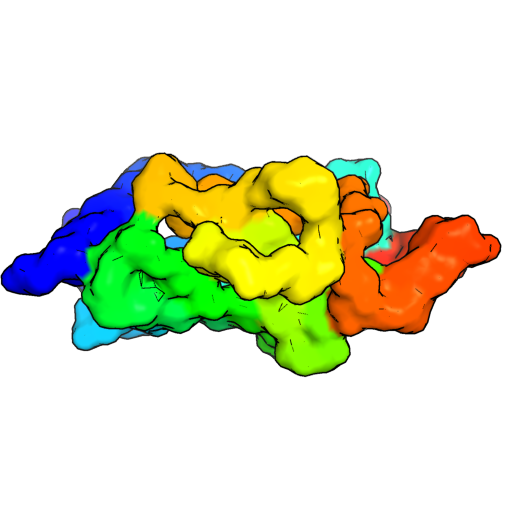0 51.64 128 ALA A C 1
ATOM 1012 O O . ALA A 1 127 ? 25.322 3.407 8.896 1.00 56.82 128 ALA A O 1
ATOM 1014 N N . GLU A 1 128 ? 24.793 1.474 7.874 1.00 50.48 129 GLU A N 1
ATOM 1015 C CA . GLU A 1 128 ? 25.138 0.647 9.021 1.00 51.03 129 GLU A CA 1
ATOM 1016 C C . GLU A 1 128 ? 26.196 -0.369 8.662 1.00 43.21 129 GLU A C 1
ATOM 1017 O O . GLU A 1 128 ? 25.923 -1.562 8.595 1.00 34.14 129 GLU A O 1
ATOM 1023 N N . PRO A 1 129 ? 27.420 0.120 8.418 1.00 55.46 130 PRO A N 1
ATOM 1024 C CA . PRO A 1 129 ? 28.526 -0.766 8.064 1.00 61.00 130 PRO A CA 1
ATOM 1025 C C . PRO A 1 129 ? 28.494 -1.971 8.969 1.00 67.06 130 PRO A C 1
ATOM 1026 O O . PRO A 1 129 ? 29.067 -1.970 10.059 1.00 76.35 130 PRO A O 1
ATOM 1030 N N . ASN A 1 130 ? 27.785 -2.988 8.498 1.00 69.37 131 ASN A N 1
ATOM 1031 C CA . ASN A 1 130 ? 27.521 -4.197 9.251 1.00 70.29 131 ASN A CA 1
ATOM 1032 C C . ASN A 1 130 ? 28.461 -5.254 8.699 1.00 79.28 131 ASN A C 1
ATOM 1033 O O . ASN A 1 130 ? 28.235 -5.790 7.619 1.00 86.58 131 ASN A O 1
ATOM 1038 N N . ASP A 1 131 ? 29.551 -5.507 9.422 1.00 75.06 132 ASP A N 1
ATOM 1039 C CA A ASP A 1 131 ? 30.536 -6.500 8.993 0.68 70.64 132 ASP A CA 1
ATOM 1040 C CA B ASP A 1 131 ? 30.546 -6.489 9.010 0.32 69.48 132 ASP A CA 1
ATOM 1041 C C . ASP A 1 131 ? 29.967 -7.904 9.073 1.00 71.95 132 ASP A C 1
ATOM 1042 O O . ASP A 1 131 ? 30.068 -8.577 10.102 1.00 71.87 132 ASP A O 1
ATOM 1051 N N . GLU A 1 132 ? 29.365 -8.344 7.974 1.00 72.35 133 GLU A N 1
ATOM 1052 C CA . GLU A 1 132 ? 28.774 -9.673 7.911 1.00 67.42 133 GLU A CA 1
ATOM 1053 C C . GLU A 1 132 ? 29.577 -10.582 6.987 1.00 66.38 133 GLU A C 1
ATOM 1054 O O . GLU A 1 132 ? 29.445 -11.804 7.042 1.00 69.20 133 GLU A O 1
ATOM 1060 N N . SER A 1 133 ? 30.427 -9.984 6.156 1.00 59.36 134 SER A N 1
ATOM 1061 C CA . SER A 1 133 ? 31.103 -10.738 5.104 1.00 55.17 134 SER A CA 1
ATOM 1062 C C . SER A 1 133 ? 32.626 -10.576 5.049 1.00 46.58 134 SER A C 1
ATOM 1063 O O . SER A 1 133 ? 33.309 -11.376 4.406 1.00 36.64 134 SER A O 1
ATOM 1066 N N . GLY A 1 134 ? 33.153 -9.548 5.710 1.00 43.82 135 GLY A N 1
ATOM 1067 C CA . GLY A 1 134 ? 34.580 -9.273 5.675 1.00 31.78 135 GLY A CA 1
ATOM 1068 C C . GLY A 1 13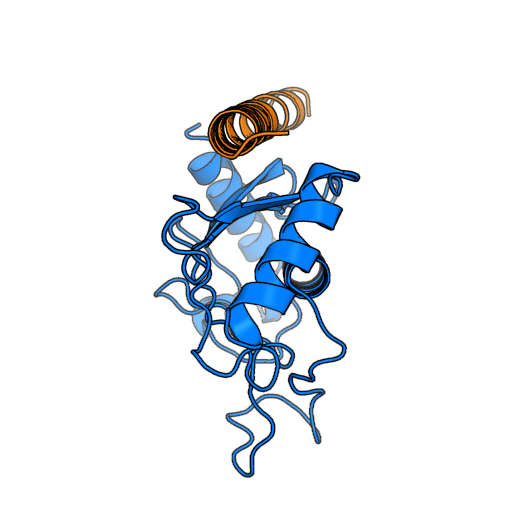4 ? 35.144 -9.188 4.265 1.00 38.11 135 GLY A C 1
ATOM 1069 O O . GLY A 1 134 ? 36.299 -9.549 4.029 1.00 41.39 135 GLY A O 1
ATOM 1070 N N . ALA A 1 135 ? 34.327 -8.709 3.328 1.00 30.96 136 ALA A N 1
ATOM 1071 C CA . ALA A 1 135 ? 34.701 -8.630 1.915 1.00 24.42 136 ALA A CA 1
ATOM 1072 C C . ALA A 1 135 ? 35.936 -7.768 1.678 1.00 27.69 136 ALA A C 1
ATOM 1073 O O . ALA A 1 135 ? 36.812 -8.115 0.888 1.00 30.57 136 ALA A O 1
ATOM 1075 N N . ASN A 1 136 ? 35.981 -6.617 2.331 1.00 20.29 137 ASN A N 1
ATOM 1076 C CA . ASN A 1 136 ? 37.162 -5.774 2.283 1.00 29.05 137 ASN A CA 1
ATOM 1077 C C . ASN A 1 136 ? 37.798 -5.853 3.661 1.00 32.87 137 ASN A C 1
ATOM 1078 O O . ASN A 1 136 ? 37.364 -5.178 4.587 1.00 25.64 137 ASN A O 1
ATOM 1083 N N . VAL A 1 137 ? 38.808 -6.707 3.796 1.00 31.26 138 VAL A N 1
ATOM 1084 C CA . VAL A 1 137 ? 39.435 -6.927 5.093 1.00 35.70 138 VAL A CA 1
ATOM 1085 C C . VAL A 1 137 ? 39.951 -5.630 5.704 1.00 28.81 138 VAL A C 1
ATOM 1086 O O . VAL A 1 137 ? 39.766 -5.394 6.891 1.00 32.74 138 VAL A O 1
ATOM 1090 N N . ASP A 1 138 ? 40.570 -4.779 4.888 1.00 31.47 139 ASP A N 1
ATOM 1091 C CA . ASP A 1 138 ? 41.083 -3.497 5.359 1.00 33.23 139 ASP A CA 1
ATOM 1092 C C . ASP A 1 138 ? 39.980 -2.595 5.911 1.00 33.81 139 ASP A C 1
ATOM 1093 O O . ASP A 1 138 ? 40.142 -1.980 6.960 1.00 26.15 139 ASP A O 1
ATOM 1098 N N . ALA A 1 139 ? 38.866 -2.505 5.192 1.00 29.54 140 ALA A N 1
ATOM 1099 C CA . ALA A 1 139 ? 37.724 -1.722 5.649 1.00 22.48 140 ALA A CA 1
ATOM 1100 C C . ALA A 1 139 ? 37.100 -2.346 6.896 1.00 20.71 140 ALA A C 1
ATOM 1101 O O . ALA A 1 139 ? 36.618 -1.639 7.783 1.00 24.83 140 ALA A O 1
ATOM 1103 N N . SER A 1 140 ? 37.099 -3.676 6.954 1.00 21.60 141 SER A N 1
ATOM 1104 C CA . SER A 1 140 ? 36.572 -4.381 8.117 1.00 25.85 141 SER A CA 1
ATOM 1105 C C . SER A 1 140 ? 37.393 -4.009 9.347 1.00 33.66 141 SER A C 1
ATOM 1106 O O . SER A 1 140 ? 36.848 -3.619 10.379 1.00 25.13 141 SER A O 1
ATOM 1109 N N . LYS A 1 141 ? 38.710 -4.120 9.214 1.00 29.00 142 LYS A N 1
ATOM 1110 C CA . LYS A 1 141 ? 39.617 -3.814 10.312 1.00 34.75 142 LYS A CA 1
ATOM 1111 C C . LYS A 1 141 ? 39.520 -2.358 10.758 1.00 30.47 142 LYS A C 1
ATOM 1112 O O . LYS A 1 141 ? 39.527 -2.074 11.953 1.00 28.33 142 LYS A O 1
ATOM 1118 N N . MET A 1 142 ? 39.428 -1.429 9.809 1.00 30.52 143 MET A N 1
ATOM 1119 C CA . MET A 1 142 ? 39.379 -0.016 10.174 1.00 27.87 143 MET A CA 1
ATOM 1120 C C . MET A 1 142 ? 38.064 0.353 10.866 1.00 28.73 143 MET A C 1
ATOM 1121 O O . MET A 1 142 ? 38.042 1.166 11.797 1.00 2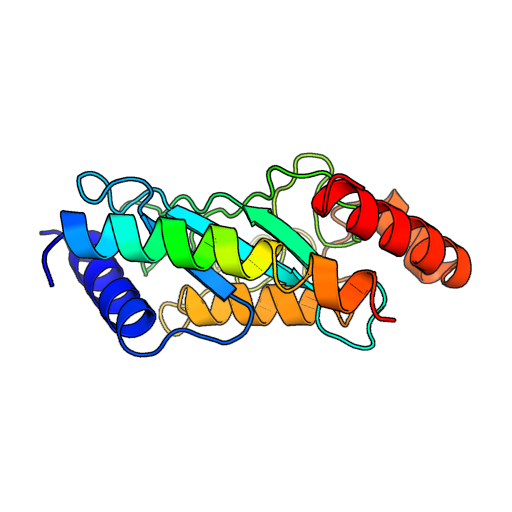7.13 143 MET A O 1
ATOM 1126 N N . TRP A 1 143 ? 36.972 -0.248 10.405 1.00 29.57 144 TRP A N 1
ATOM 1127 C CA . TRP A 1 143 ? 35.666 -0.019 10.999 1.00 24.89 144 TRP A CA 1
ATOM 1128 C C . TRP A 1 143 ? 35.694 -0.456 12.458 1.00 26.15 144 TRP A C 1
ATOM 1129 O O . TRP A 1 143 ? 35.015 0.119 13.310 1.00 31.48 144 TRP A O 1
ATOM 1140 N N . ARG A 1 144 ? 36.505 -1.468 12.735 1.00 28.78 145 ARG A N 1
ATOM 1141 C CA . ARG A 1 144 ? 36.589 -2.044 14.070 1.00 32.63 145 ARG A CA 1
ATOM 1142 C C . ARG A 1 144 ? 37.589 -1.303 14.959 1.00 33.54 145 ARG A C 1
ATOM 1143 O O . ARG A 1 144 ? 37.313 -1.046 16.127 1.00 31.90 145 ARG A O 1
ATOM 1151 N N . ASP A 1 145 ? 38.742 -0.949 14.401 1.00 31.78 146 ASP A N 1
ATOM 1152 C CA . ASP A 1 145 ? 39.844 -0.408 15.199 1.00 28.11 146 ASP A CA 1
ATOM 1153 C C . ASP A 1 145 ? 40.010 1.111 15.140 1.00 36.33 146 ASP A C 1
ATOM 1154 O O . ASP A 1 145 ? 40.593 1.710 16.045 1.00 30.25 146 ASP A O 1
ATOM 1159 N N . ASP A 1 146 ? 39.515 1.732 14.073 1.00 33.78 147 ASP A N 1
ATOM 1160 C CA . ASP A 1 146 ? 39.730 3.160 13.864 1.00 26.75 147 ASP A CA 1
ATOM 1161 C C . ASP A 1 146 ? 38.525 3.774 13.161 1.00 29.50 147 ASP A C 1
ATOM 1162 O O . ASP A 1 146 ? 38.640 4.317 12.064 1.00 33.84 147 ASP A O 1
ATOM 1167 N N . ARG A 1 147 ? 37.374 3.671 13.813 1.00 29.41 148 ARG A N 1
ATOM 1168 C CA . ARG A 1 147 ? 36.111 4.172 13.288 1.00 33.94 148 ARG A CA 1
ATOM 1169 C C . ARG A 1 147 ? 36.219 5.603 12.763 1.00 37.09 148 ARG A C 1
ATOM 1170 O O . ARG A 1 147 ? 35.761 5.907 11.660 1.00 32.48 148 ARG A O 1
ATOM 1178 N N . GLU A 1 148 ? 36.833 6.482 13.547 1.00 36.84 149 GLU A N 1
ATOM 1179 C CA . GLU A 1 148 ? 36.936 7.886 13.162 1.00 33.68 149 GLU A CA 1
ATOM 1180 C C . GLU A 1 148 ? 37.713 8.097 11.858 1.00 36.42 149 GLU A C 1
ATOM 1181 O O . GLU A 1 148 ? 37.410 9.018 11.094 1.00 36.91 149 GLU A O 1
ATOM 1187 N N . GLN A 1 149 ? 38.710 7.256 11.596 1.00 24.76 150 GLN A N 1
ATOM 1188 C CA . GLN A 1 149 ? 39.407 7.347 10.322 1.00 30.12 150 GLN A CA 1
ATOM 1189 C C . GLN A 1 149 ? 38.504 6.826 9.215 1.00 28.14 150 GLN A C 1
ATOM 1190 O O . GLN A 1 149 ? 38.494 7.370 8.106 1.00 30.29 150 GLN A O 1
ATOM 1196 N N . PHE A 1 150 ? 37.737 5.784 9.523 1.00 25.66 151 PHE A N 1
ATOM 1197 C CA . PHE A 1 150 ? 36.821 5.215 8.532 1.00 21.89 151 PHE A CA 1
ATOM 1198 C C . PHE A 1 150 ? 35.877 6.299 8.037 1.00 28.37 151 PHE A C 1
ATOM 1199 O O . PHE A 1 150 ? 35.583 6.379 6.842 1.00 26.81 151 PHE A O 1
ATOM 1207 N N . TYR A 1 151 ? 35.411 7.137 8.962 1.00 27.07 152 TYR A N 1
ATOM 1208 C CA . TYR A 1 151 ? 34.496 8.214 8.616 1.00 26.98 152 TYR A CA 1
ATOM 1209 C C . TYR A 1 151 ? 35.177 9.213 7.686 1.00 30.62 152 TYR A C 1
ATOM 1210 O O . TYR A 1 151 ? 34.550 9.733 6.761 1.00 29.39 152 TYR A O 1
ATOM 1219 N N . LYS A 1 152 ? 36.460 9.470 7.931 1.00 30.71 153 LYS A N 1
ATOM 1220 C CA . LYS A 1 152 ? 37.250 10.359 7.083 1.00 34.02 153 LYS A CA 1
ATOM 1221 C C . LYS A 1 152 ? 37.329 9.828 5.657 1.00 30.29 153 LYS A C 1
ATOM 1222 O O . LYS A 1 152 ? 37.077 10.559 4.697 1.00 28.80 153 LYS A O 1
ATOM 1228 N N . ILE A 1 153 ? 37.711 8.558 5.527 1.00 27.30 154 ILE A N 1
ATOM 1229 C CA . ILE A 1 153 ? 37.797 7.902 4.229 1.00 31.53 154 ILE A CA 1
ATOM 1230 C C . ILE A 1 153 ? 36.447 7.926 3.510 1.00 29.69 154 ILE A C 1
ATOM 1231 O O . ILE A 1 153 ? 36.382 8.099 2.284 1.00 24.02 154 ILE A O 1
ATOM 1236 N N . ALA A 1 154 ? 35.374 7.757 4.278 1.00 23.62 155 ALA A N 1
ATOM 1237 C CA . ALA A 1 154 ? 34.035 7.673 3.711 1.00 27.24 155 ALA A CA 1
ATOM 1238 C C . ALA A 1 154 ? 33.647 8.995 3.047 1.00 24.97 155 ALA A C 1
ATOM 1239 O O . ALA A 1 154 ? 33.091 9.001 1.955 1.00 18.97 155 ALA A O 1
ATOM 1241 N N . LYS A 1 155 ? 33.965 10.114 3.690 1.00 21.77 156 LYS A N 1
ATOM 1242 C CA . LYS A 1 155 ? 33.691 11.419 3.078 1.00 21.99 156 LYS A CA 1
ATOM 1243 C C . LYS A 1 155 ? 34.480 11.628 1.797 1.00 19.15 156 LYS A C 1
ATOM 1244 O O . LYS A 1 155 ? 33.983 12.232 0.847 1.00 22.23 156 LYS A O 1
ATOM 1250 N N . GLN A 1 156 ? 35.715 11.137 1.771 1.00 22.46 157 GLN A N 1
ATOM 1251 C CA . GLN A 1 156 ? 36.502 11.146 0.540 1.00 18.69 157 GLN A CA 1
ATOM 1252 C C . GLN A 1 156 ? 35.809 10.328 -0.553 1.00 24.28 157 GLN A C 1
ATOM 1253 O O . GLN A 1 156 ? 35.778 10.723 -1.724 1.00 20.13 157 GLN A O 1
ATOM 1259 N N . ILE A 1 157 ? 35.272 9.174 -0.172 1.00 20.26 158 ILE A N 1
ATOM 1260 C CA . ILE A 1 157 ? 34.572 8.316 -1.126 1.00 18.57 158 ILE A CA 1
ATOM 1261 C C . ILE A 1 157 ? 33.359 9.059 -1.683 1.00 18.86 158 ILE A C 1
ATOM 1262 O O . ILE A 1 157 ? 33.078 9.005 -2.884 1.00 21.24 158 ILE A O 1
ATOM 1267 N N . VAL A 1 158 ? 32.642 9.751 -0.801 1.00 18.45 159 VAL A N 1
ATOM 1268 C CA . VAL A 1 158 ? 31.542 10.619 -1.217 1.00 19.31 159 VAL A CA 1
ATOM 1269 C C . VAL A 1 158 ? 32.007 11.687 -2.204 1.00 17.74 159 VAL A C 1
ATOM 1270 O O . VAL A 1 158 ? 31.439 11.825 -3.292 1.00 17.45 159 VAL A O 1
ATOM 1274 N N . GLN A 1 159 ? 33.030 12.452 -1.827 1.00 20.76 160 GLN A N 1
ATOM 1275 C CA . GLN A 1 159 ? 33.512 13.536 -2.688 1.00 22.80 160 GLN A CA 1
ATOM 1276 C C . GLN A 1 159 ? 33.883 13.019 -4.064 1.00 23.99 160 GLN A C 1
ATOM 1277 O O . GLN A 1 159 ? 33.557 13.636 -5.083 1.00 18.38 160 GLN A O 1
ATOM 1283 N N . LYS A 1 160 ? 34.578 11.888 -4.096 1.00 22.86 161 LYS A N 1
ATOM 1284 C CA . LYS A 1 160 ? 34.973 11.288 -5.366 1.00 22.64 161 LYS A CA 1
ATOM 1285 C C . LYS A 1 160 ? 33.769 10.948 -6.244 1.00 18.38 161 LYS A C 1
ATOM 1286 O O . LYS A 1 160 ? 33.783 11.209 -7.445 1.00 22.57 161 LYS A O 1
ATOM 1292 N N . SER A 1 161 ? 32.729 10.375 -5.641 1.00 17.14 162 SER A N 1
ATOM 1293 C CA . SER A 1 161 ? 31.531 9.968 -6.380 1.00 15.95 162 SER A CA 1
ATOM 1294 C C . SER A 1 161 ? 30.785 11.172 -6.954 1.00 18.72 162 SER A C 1
ATOM 1295 O O . SER A 1 161 ? 30.033 11.040 -7.924 1.00 17.98 162 SER A O 1
ATOM 1298 N N . LEU A 1 162 ? 30.992 12.337 -6.344 1.00 17.84 163 LEU A N 1
ATOM 1299 C CA . LEU A 1 162 ? 30.357 13.573 -6.805 1.00 21.54 163 LEU A CA 1
ATOM 1300 C C . LEU A 1 162 ? 31.257 14.313 -7.795 1.00 20.56 163 LEU A C 1
ATOM 1301 O O . LEU A 1 162 ? 30.852 15.316 -8.400 1.00 20.93 163 LEU A O 1
ATOM 1306 N N . GLY A 1 163 ? 32.476 13.805 -7.962 1.00 18.84 164 GLY A N 1
ATOM 1307 C CA . GLY A 1 163 ? 33.445 14.378 -8.883 1.00 22.18 164 GLY A CA 1
ATOM 1308 C C . GLY A 1 163 ? 34.058 15.653 -8.340 1.00 22.94 164 GLY A C 1
ATOM 1309 O O . GLY A 1 163 ? 34.728 16.391 -9.068 1.00 29.04 164 GLY A O 1
ATOM 1310 N N . LEU A 1 164 ? 33.812 15.923 -7.061 1.00 21.01 165 LEU A N 1
ATOM 1311 C CA . LEU A 1 164 ? 34.352 17.108 -6.401 1.00 28.95 165 LEU A CA 1
ATOM 1312 C C . LEU A 1 164 ? 35.734 16.832 -5.818 1.00 43.40 165 LEU A C 1
ATOM 1313 O O . LEU A 1 164 ? 36.529 17.747 -5.603 1.00 52.39 165 LEU A O 1
ATOM 1319 N N . TRP B 2 1 ? 3.721 3.887 -20.982 1.00 31.85 573 TRP B N 1
ATOM 1320 C CA . TRP B 2 1 ? 4.911 4.497 -21.562 1.00 34.55 573 TRP B CA 1
ATOM 1321 C C . TRP B 2 1 ? 5.579 3.547 -22.548 1.00 37.21 573 TRP B C 1
ATOM 1322 O O . TRP B 2 1 ? 5.379 2.332 -22.496 1.00 39.85 573 TRP B O 1
ATOM 1333 N N . SER B 2 2 ? 6.383 4.111 -23.440 1.00 30.53 574 SER B N 1
ATOM 1334 C CA . SER B 2 2 ? 7.184 3.315 -24.357 1.00 28.17 574 SER B CA 1
ATOM 1335 C C . SER B 2 2 ? 8.556 3.070 -23.740 1.00 24.03 574 SER B C 1
ATOM 1336 O O . SER B 2 2 ? 8.916 3.694 -22.736 1.00 20.56 574 SER B O 1
ATOM 1339 N N . ALA B 2 3 ? 9.333 2.186 -24.354 1.00 21.82 575 ALA B N 1
ATOM 1340 C CA . ALA B 2 3 ? 10.685 1.924 -23.880 1.00 26.47 575 ALA B CA 1
ATOM 1341 C C . ALA B 2 3 ? 11.537 3.179 -24.007 1.00 26.50 575 ALA B C 1
ATOM 1342 O O . ALA B 2 3 ? 12.309 3.515 -23.111 1.00 24.47 575 ALA B O 1
ATOM 1344 N N . ASP B 2 4 ? 11.389 3.878 -25.124 1.00 22.41 576 ASP B N 1
ATOM 1345 C CA . ASP B 2 4 ? 12.131 5.119 -25.328 1.00 23.66 576 ASP B CA 1
ATOM 1346 C C . ASP B 2 4 ? 11.818 6.135 -24.232 1.00 23.75 576 ASP B C 1
ATOM 1347 O O . ASP B 2 4 ? 12.709 6.824 -23.740 1.00 27.54 576 ASP B O 1
ATOM 1352 N N . GLU B 2 5 ? 10.549 6.222 -23.844 1.00 21.77 577 GLU B N 1
ATOM 1353 C CA . GLU B 2 5 ? 10.145 7.134 -22.787 1.00 23.67 577 GLU B CA 1
ATOM 1354 C C . GLU B 2 5 ? 10.781 6.723 -21.473 1.00 27.24 577 GLU B C 1
ATOM 1355 O O . GLU B 2 5 ? 11.347 7.547 -20.760 1.00 26.93 577 GLU B O 1
ATOM 1361 N N . ARG B 2 6 ? 10.684 5.435 -21.164 1.00 27.34 578 ARG B N 1
ATOM 1362 C CA . ARG B 2 6 ? 11.247 4.899 -19.931 1.00 27.12 578 ARG B CA 1
ATOM 1363 C C . ARG B 2 6 ? 12.757 5.106 -19.844 1.00 18.49 578 ARG B C 1
ATOM 1364 O O . ARG B 2 6 ? 13.285 5.491 -18.793 1.00 25.09 578 ARG B O 1
ATOM 1372 N N . GLN B 2 7 ? 13.450 4.855 -20.948 1.00 21.98 579 GLN B N 1
ATOM 1373 C CA . GLN B 2 7 ? 14.899 4.955 -20.971 1.00 28.09 579 GLN B CA 1
ATOM 1374 C C . GLN B 2 7 ? 15.330 6.406 -20.761 1.00 33.73 579 GLN B C 1
ATOM 1375 O O . GLN B 2 7 ? 16.272 6.682 -20.007 1.00 27.18 579 GLN B O 1
ATOM 1381 N N . ARG B 2 8 ? 14.612 7.331 -21.392 1.00 23.78 580 ARG B N 1
ATOM 1382 C CA . ARG B 2 8 ? 14.886 8.752 -21.210 1.00 28.64 580 ARG B CA 1
ATOM 1383 C C . ARG B 2 8 ? 14.606 9.251 -19.788 1.00 24.56 580 ARG B C 1
ATOM 1384 O O . ARG B 2 8 ? 15.380 10.038 -19.236 1.00 23.40 580 ARG B O 1
ATOM 1392 N N . MET B 2 9 ? 13.503 8.796 -19.201 1.00 27.76 581 MET B N 1
ATOM 1393 C CA . MET B 2 9 ? 13.165 9.140 -17.826 1.00 28.65 581 MET B CA 1
ATOM 1394 C C . MET B 2 9 ? 14.232 8.608 -16.868 1.00 29.80 581 MET B C 1
ATOM 1395 O O . MET B 2 9 ? 14.585 9.262 -15.887 1.00 24.15 581 MET B O 1
ATOM 1400 N N . LEU B 2 10 ? 14.735 7.412 -17.158 1.00 30.11 582 LEU B N 1
ATOM 1401 C CA . LEU B 2 10 ? 15.746 6.788 -16.315 1.00 22.03 582 LEU B CA 1
ATOM 1402 C C . LEU B 2 10 ? 17.016 7.635 -16.315 1.00 21.98 582 LEU B C 1
ATOM 1403 O O . LEU B 2 10 ? 17.528 7.992 -15.247 1.00 26.98 582 LEU B O 1
ATOM 1408 N N . VAL B 2 11 ? 17.515 7.958 -17.507 1.00 20.93 583 VAL B N 1
ATOM 1409 C CA . VAL B 2 11 ? 18.701 8.793 -17.653 1.00 27.45 583 VAL B CA 1
ATOM 1410 C C . VAL B 2 11 ? 18.507 10.127 -16.938 1.00 32.77 583 VAL B C 1
ATOM 1411 O O . VAL B 2 11 ? 19.437 10.661 -16.323 1.00 31.56 583 VAL B O 1
ATOM 1415 N N . GLN B 2 12 ? 17.290 10.655 -17.003 1.00 29.08 584 GLN B N 1
ATOM 1416 C CA . GLN B 2 12 ? 16.962 11.906 -16.324 1.00 31.42 584 GLN B CA 1
ATOM 1417 C C . GLN B 2 12 ? 16.981 11.795 -14.794 1.00 33.56 584 GLN B C 1
ATOM 1418 O O . GLN B 2 12 ? 17.496 12.682 -14.102 1.00 31.20 584 GLN B O 1
ATOM 1424 N N . ARG B 2 13 ? 16.405 10.723 -14.264 1.00 27.95 585 ARG B N 1
ATOM 1425 C CA . ARG B 2 13 ? 16.419 10.494 -12.826 1.00 27.39 585 ARG B CA 1
ATOM 1426 C C . ARG B 2 13 ? 17.855 10.368 -12.310 1.00 25.82 585 ARG B C 1
ATOM 1427 O O . ARG B 2 13 ? 18.167 10.789 -11.193 1.00 22.53 585 ARG B O 1
ATOM 1435 N N . LYS B 2 14 ? 18.722 9.771 -13.121 1.00 26.50 586 LYS B N 1
ATOM 1436 C CA . LYS B 2 14 ? 20.110 9.562 -12.724 1.00 20.64 586 LYS B CA 1
ATOM 1437 C C . LYS B 2 14 ? 20.879 10.885 -12.673 1.00 29.07 586 LYS B C 1
ATOM 1438 O O . LYS B 2 14 ? 21.649 11.144 -11.747 1.00 21.16 586 LYS B O 1
ATOM 1444 N N . ASP B 2 15 ? 20.653 11.730 -13.668 1.00 27.05 587 ASP B N 1
ATOM 1445 C CA . ASP B 2 15 ? 21.316 13.026 -13.705 1.00 23.62 587 ASP B CA 1
ATOM 1446 C C . ASP B 2 15 ? 20.850 13.874 -12.538 1.00 28.87 587 ASP B C 1
ATOM 1447 O O . ASP B 2 15 ? 21.637 14.594 -11.932 1.00 30.82 587 ASP B O 1
ATOM 1452 N N . GLU B 2 16 ? 19.566 13.769 -12.218 1.00 24.94 588 GLU B N 1
ATOM 1453 C CA . GLU B 2 16 ? 18.957 14.605 -11.194 1.00 28.33 588 GLU B CA 1
ATOM 1454 C C . GLU B 2 16 ? 19.336 14.168 -9.785 1.00 26.35 588 GLU B C 1
ATOM 1455 O O . GLU B 2 16 ? 19.490 14.997 -8.885 1.00 24.55 588 GLU B O 1
ATOM 1461 N N . LEU B 2 17 ? 19.483 12.862 -9.606 1.00 26.37 589 LEU B N 1
ATOM 1462 C CA . LEU B 2 17 ? 19.978 12.307 -8.356 1.00 23.96 589 LEU B CA 1
ATOM 1463 C C . LEU B 2 17 ? 21.348 12.884 -8.030 1.00 21.30 589 LEU B C 1
ATOM 1464 O O . LEU B 2 17 ? 21.588 13.335 -6.912 1.00 27.32 589 LEU B O 1
ATOM 1469 N N . LEU B 2 18 ? 22.247 12.861 -9.007 1.00 19.28 590 LEU B N 1
ATOM 1470 C CA . LEU B 2 18 ? 23.593 13.385 -8.811 1.00 22.54 590 LEU B CA 1
ATOM 1471 C C . LEU B 2 18 ? 23.577 14.894 -8.550 1.00 25.84 590 LEU B C 1
ATOM 1472 O O . LEU B 2 18 ? 24.289 15.396 -7.680 1.00 19.73 590 LEU B O 1
ATOM 1477 N N . GLN B 2 19 ? 22.757 15.622 -9.298 1.00 22.58 591 GLN B N 1
ATOM 1478 C CA . GLN B 2 19 ? 22.691 17.069 -9.108 1.00 21.87 591 GLN B CA 1
ATOM 1479 C C . GLN B 2 19 ? 22.168 17.460 -7.731 1.00 28.49 591 GLN B C 1
ATOM 1480 O O . GLN B 2 19 ? 22.682 18.378 -7.107 1.00 30.50 591 GLN B O 1
ATOM 1486 N N . GLN B 2 20 ? 21.154 16.764 -7.235 1.00 27.80 592 GLN B N 1
ATOM 1487 C CA A GLN B 2 20 ? 20.611 17.102 -5.928 0.55 30.82 592 GLN B CA 1
ATOM 1488 C CA B GLN B 2 20 ? 20.603 17.085 -5.925 0.45 30.92 592 GLN B CA 1
ATOM 1489 C C . GLN B 2 20 ? 21.532 16.654 -4.791 1.00 34.49 592 GLN B C 1
ATOM 1490 O O . GLN B 2 20 ? 21.630 17.325 -3.764 1.00 27.18 592 GLN B O 1
ATOM 1501 N N . ALA B 2 21 ? 22.215 15.527 -4.973 1.00 26.57 593 ALA B N 1
ATOM 1502 C CA . ALA B 2 21 ? 23.161 15.072 -3.958 1.00 25.80 593 ALA B CA 1
ATOM 1503 C C . ALA B 2 21 ? 24.293 16.087 -3.812 1.00 17.79 593 ALA B C 1
ATOM 1504 O O . ALA B 2 21 ? 24.679 16.442 -2.693 1.00 21.98 593 ALA B O 1
ATOM 1506 N N . ARG B 2 22 ? 24.827 16.545 -4.941 1.00 18.86 594 ARG B N 1
ATOM 1507 C CA . ARG B 2 22 ? 25.868 17.575 -4.935 1.00 24.67 594 ARG B CA 1
ATOM 1508 C C . ARG B 2 22 ? 25.428 18.814 -4.181 1.00 26.20 594 ARG B C 1
ATOM 1509 O O . ARG B 2 22 ? 26.184 19.361 -3.388 1.00 20.72 594 ARG B O 1
ATOM 1517 N N . LYS B 2 23 ? 24.210 19.267 -4.459 1.00 27.57 595 LYS B N 1
ATOM 1518 C CA . LYS B 2 23 ? 23.653 20.433 -3.780 1.00 32.07 595 LYS B CA 1
ATOM 1519 C C . LYS B 2 23 ? 23.578 20.226 -2.274 1.00 36.02 595 LYS B C 1
ATOM 1520 O O . LYS B 2 23 ? 23.964 21.098 -1.493 1.00 31.82 595 LYS B O 1
ATOM 1526 N N . ARG B 2 24 ? 23.078 19.069 -1.861 1.00 32.76 596 ARG B N 1
ATOM 1527 C CA . ARG B 2 24 ? 22.940 18.797 -0.439 1.00 33.65 596 ARG B CA 1
ATOM 1528 C C . ARG B 2 24 ? 24.304 18.672 0.243 1.00 28.69 596 ARG B C 1
ATOM 1529 O O . ARG B 2 24 ? 24.478 19.103 1.383 1.00 29.21 596 ARG B O 1
ATOM 1537 N N . PHE B 2 25 ? 25.276 18.112 -0.466 1.00 20.55 597 PHE B N 1
ATOM 1538 C CA . PHE B 2 25 ? 26.620 17.968 0.076 1.00 20.63 597 PHE B CA 1
ATOM 1539 C C . PHE B 2 25 ? 27.279 19.334 0.259 1.00 28.20 597 PHE B C 1
ATOM 1540 O O . PHE B 2 25 ? 27.917 19.597 1.288 1.00 23.61 597 PHE B O 1
ATOM 1548 N N . LEU B 2 26 ? 27.113 20.201 -0.740 1.00 27.25 598 LEU B N 1
ATOM 1549 C CA . LEU B 2 26 ? 27.685 21.550 -0.709 1.00 26.41 598 LEU B CA 1
ATOM 1550 C C . LEU B 2 26 ? 26.928 22.492 0.234 1.00 34.25 598 LEU B C 1
ATOM 1551 O O . LEU B 2 26 ? 27.518 23.402 0.821 1.00 34.53 598 LEU B O 1
ATOM 1556 N N . ASN B 2 27 ? 25.623 22.279 0.364 1.00 28.99 599 ASN B N 1
ATOM 1557 C CA A ASN B 2 27 ? 24.784 23.072 1.256 0.51 35.72 599 ASN B CA 1
ATOM 1558 C CA B ASN B 2 27 ? 24.812 23.097 1.257 0.49 35.70 599 ASN B CA 1
ATOM 1559 C C . ASN B 2 27 ? 25.118 22.809 2.720 1.00 40.07 599 ASN B C 1
ATOM 1560 O O . ASN B 2 27 ? 24.993 23.688 3.569 1.00 49.87 599 ASN B O 1
ATOM 1569 N N . LYS B 2 28 ? 25.536 21.580 3.005 1.00 42.72 600 LYS B N 1
ATOM 1570 C CA . LYS B 2 28 ? 25.880 21.170 4.359 1.00 47.45 600 LYS B CA 1
ATOM 1571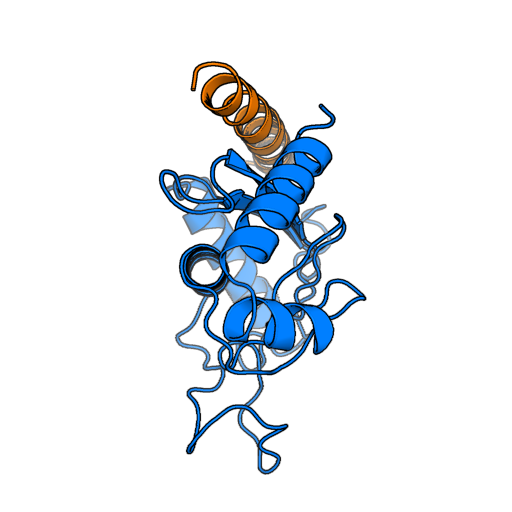 C C . LYS B 2 28 ? 27.253 21.702 4.764 1.00 56.86 600 LYS B C 1
ATOM 1572 O O . LYS B 2 28 ? 28.185 21.749 3.957 1.00 60.01 600 LYS B O 1
#